Protein AF-A0A0P1BQD7-F1 (afdb_monomer_lite)

Structure (mmCIF, N/CA/C/O backbone):
data_AF-A0A0P1BQD7-F1
#
_entry.id   AF-A0A0P1BQD7-F1
#
loop_
_atom_site.group_PDB
_atom_site.id
_atom_site.type_symbol
_atom_site.label_atom_id
_atom_site.label_alt_id
_atom_site.label_comp_id
_atom_site.label_asym_id
_atom_site.label_entity_id
_atom_site.label_seq_id
_atom_site.pdbx_PDB_ins_code
_atom_site.Cartn_x
_atom_site.Cartn_y
_atom_site.Cartn_z
_atom_site.occupancy
_atom_site.B_iso_or_equiv
_atom_site.auth_seq_id
_atom_site.auth_comp_id
_atom_site.auth_asym_id
_atom_site.auth_atom_id
_atom_site.pdbx_PDB_model_num
ATOM 1 N N . MET A 1 1 ? 9.859 32.471 -70.951 1.00 36.44 1 MET A N 1
ATOM 2 C CA . MET A 1 1 ? 10.116 31.053 -71.300 1.00 36.44 1 MET A CA 1
ATOM 3 C C . MET A 1 1 ? 10.488 30.350 -70.005 1.00 36.44 1 MET A C 1
ATOM 5 O O . MET A 1 1 ? 11.460 30.775 -69.412 1.00 36.44 1 MET A O 1
ATOM 9 N N . SER A 1 2 ? 9.808 29.357 -69.450 1.00 37.44 2 SER A N 1
ATOM 10 C CA . SER A 1 2 ? 8.583 28.622 -69.761 1.00 37.44 2 SER A CA 1
ATOM 11 C C . SER A 1 2 ? 8.193 27.914 -68.456 1.00 37.44 2 SER A C 1
ATOM 13 O O . SER A 1 2 ? 9.078 27.434 -67.751 1.00 37.44 2 SER A O 1
ATOM 15 N N . ASP A 1 3 ? 6.894 27.828 -68.181 1.00 36.00 3 ASP A N 1
ATOM 16 C CA . ASP A 1 3 ? 6.274 26.964 -67.173 1.00 36.00 3 ASP A CA 1
ATOM 17 C C . ASP A 1 3 ? 6.736 25.502 -67.240 1.00 36.00 3 ASP A C 1
ATOM 19 O O . ASP A 1 3 ? 7.005 24.982 -68.331 1.00 36.00 3 ASP A O 1
ATOM 23 N N . ARG A 1 4 ? 6.671 24.815 -66.087 1.00 41.56 4 ARG A N 1
ATOM 24 C CA . ARG A 1 4 ? 6.066 23.475 -65.978 1.00 41.56 4 ARG A CA 1
ATOM 25 C C . ARG A 1 4 ? 5.769 23.096 -64.518 1.00 41.56 4 ARG A C 1
ATOM 27 O O . ARG A 1 4 ? 6.672 23.024 -63.692 1.00 41.56 4 ARG A O 1
ATOM 34 N N . GLY A 1 5 ? 4.487 22.856 -64.240 1.00 31.48 5 GLY A N 1
ATOM 35 C CA . GLY A 1 5 ? 3.971 22.251 -63.010 1.00 31.48 5 GLY A CA 1
ATOM 36 C C . GLY A 1 5 ? 3.732 20.736 -63.123 1.00 31.48 5 GLY A C 1
ATOM 37 O O . GLY A 1 5 ? 4.290 20.087 -64.007 1.00 31.48 5 GLY A O 1
ATOM 38 N N . CYS A 1 6 ? 2.820 20.257 -62.260 1.00 30.91 6 CYS A N 1
ATOM 39 C CA . CYS A 1 6 ? 2.257 18.897 -62.096 1.00 30.91 6 CYS A CA 1
ATOM 40 C C . CYS A 1 6 ? 3.099 17.886 -61.288 1.00 30.91 6 CYS A C 1
ATOM 42 O O . CYS A 1 6 ? 4.295 17.772 -61.503 1.00 30.91 6 CYS A O 1
ATOM 44 N N . THR A 1 7 ? 2.568 17.053 -60.380 1.00 35.97 7 THR A N 1
ATOM 45 C CA . THR A 1 7 ? 1.227 16.864 -59.770 1.00 35.97 7 THR A CA 1
ATOM 46 C C . THR A 1 7 ? 1.375 15.823 -58.649 1.00 35.97 7 THR A C 1
ATOM 48 O O . THR A 1 7 ? 2.150 14.878 -58.789 1.00 35.97 7 THR A O 1
ATOM 51 N N . SER A 1 8 ? 0.601 15.953 -57.570 1.00 35.16 8 SER A N 1
ATOM 52 C CA . SER A 1 8 ? 0.415 14.921 -56.541 1.00 35.16 8 SER A CA 1
ATOM 53 C C . SER A 1 8 ? -0.369 13.721 -57.090 1.00 35.16 8 SER A C 1
ATOM 55 O O . SER A 1 8 ? -1.426 13.908 -57.689 1.00 35.16 8 SER A O 1
ATOM 57 N N . HIS A 1 9 ? 0.101 12.497 -56.833 1.00 35.66 9 HIS A N 1
ATOM 58 C CA . HIS A 1 9 ? -0.674 11.274 -57.053 1.00 35.66 9 HIS A CA 1
ATOM 59 C C . HIS A 1 9 ? -1.222 10.740 -55.726 1.00 35.66 9 HIS A C 1
ATOM 61 O O . HIS A 1 9 ? -0.482 10.344 -54.829 1.00 35.66 9 HIS A O 1
ATOM 67 N N . MET A 1 10 ? -2.549 10.764 -55.641 1.00 32.50 10 MET A N 1
ATOM 68 C CA . MET A 1 10 ? -3.394 10.152 -54.624 1.00 32.50 10 MET A CA 1
ATOM 69 C C . MET A 1 10 ? -3.657 8.700 -55.044 1.00 32.50 10 MET A C 1
ATOM 71 O O . MET A 1 10 ? -4.213 8.471 -56.118 1.00 32.50 10 MET A O 1
ATOM 75 N N . THR A 1 11 ? -3.250 7.720 -54.235 1.00 36.09 11 THR A N 1
ATOM 76 C CA . THR A 1 11 ? -3.524 6.302 -54.515 1.00 36.09 11 THR A CA 1
ATOM 77 C C . THR A 1 11 ? -4.799 5.881 -53.789 1.00 36.09 11 THR A C 1
ATOM 79 O O . THR A 1 11 ? -4.858 5.874 -52.561 1.00 36.09 11 THR A O 1
ATOM 82 N N . LEU A 1 12 ? -5.832 5.580 -54.577 1.00 34.59 12 LEU A N 1
ATOM 83 C CA . LEU A 1 12 ? -7.162 5.149 -54.150 1.00 34.59 12 LEU A CA 1
ATOM 84 C C . LEU A 1 12 ? -7.181 3.660 -53.767 1.00 34.59 12 LEU A C 1
ATOM 86 O O . LEU A 1 12 ? -6.572 2.819 -54.426 1.00 34.59 12 LEU A O 1
ATOM 90 N N . ILE A 1 13 ? -7.927 3.363 -52.704 1.00 40.09 13 ILE A N 1
ATOM 91 C CA . ILE A 1 13 ? -8.272 2.030 -52.194 1.00 40.09 13 ILE A CA 1
ATOM 92 C C . ILE A 1 13 ? -9.228 1.334 -53.189 1.00 40.09 13 ILE A C 1
ATOM 94 O O . ILE A 1 13 ? -10.170 1.983 -53.651 1.00 40.09 13 ILE A O 1
ATOM 98 N N . PRO A 1 14 ? -9.050 0.039 -53.518 1.00 48.78 14 PRO A N 1
ATOM 99 C CA . PRO A 1 14 ? -9.988 -0.683 -54.377 1.00 48.78 14 PRO A CA 1
ATOM 100 C C . PRO A 1 14 ? -11.281 -1.084 -53.627 1.00 48.78 14 PRO A C 1
ATOM 102 O O . PRO A 1 14 ? -11.220 -1.421 -52.442 1.00 48.78 14 PRO A O 1
ATOM 105 N N . PRO A 1 15 ? -12.453 -1.082 -54.295 1.00 50.09 15 PRO A N 1
ATOM 106 C CA . PRO A 1 15 ? -13.729 -1.466 -53.691 1.00 50.09 15 PRO A CA 1
ATOM 107 C C . PRO A 1 15 ? -13.925 -2.997 -53.641 1.00 50.09 15 PRO A C 1
ATOM 109 O O . PRO A 1 15 ? -13.305 -3.726 -54.419 1.00 50.09 15 PRO A O 1
ATOM 112 N N . PRO A 1 16 ? -14.808 -3.504 -52.757 1.00 46.78 16 PRO A N 1
ATOM 113 C CA . PRO A 1 16 ? -15.118 -4.928 -52.660 1.00 46.78 16 PRO A CA 1
ATOM 114 C C . PRO A 1 16 ? -16.064 -5.384 -53.788 1.00 46.78 16 PRO A C 1
ATOM 116 O O . PRO A 1 16 ? -16.880 -4.589 -54.263 1.00 46.78 16 PRO A O 1
ATOM 119 N N . PRO A 1 17 ? -16.022 -6.664 -54.201 1.00 47.25 17 PRO A N 1
ATOM 120 C CA . PRO A 1 17 ? -16.970 -7.194 -55.170 1.00 47.25 17 PRO A CA 1
ATOM 121 C C . PRO A 1 17 ? -18.333 -7.480 -54.522 1.00 47.25 17 PRO A C 1
ATOM 123 O O . PRO A 1 17 ? -18.427 -8.143 -53.489 1.00 47.25 17 PRO A O 1
ATOM 126 N N . SER A 1 18 ? -19.399 -7.022 -55.177 1.00 33.44 18 SER A N 1
ATOM 127 C CA . SER A 1 18 ? -20.780 -7.432 -54.942 1.00 33.44 18 SER A CA 1
ATOM 128 C C . SER A 1 18 ? -21.224 -8.411 -56.033 1.00 33.44 18 SER A C 1
ATOM 130 O O . SER A 1 18 ? -21.093 -8.139 -57.223 1.00 33.44 18 SER A O 1
ATOM 132 N N . SER A 1 19 ? -21.801 -9.547 -55.642 1.00 33.41 19 SER A N 1
ATOM 133 C CA . SER A 1 19 ? -22.869 -10.170 -56.425 1.00 33.41 19 SER A CA 1
ATOM 134 C C . SER A 1 19 ? -23.789 -10.985 -55.518 1.00 33.41 19 SER A C 1
ATOM 136 O O . SER A 1 19 ? -23.374 -11.707 -54.616 1.00 33.41 19 SER A O 1
ATOM 138 N N . SER A 1 20 ? -25.067 -10.737 -55.746 1.00 31.12 20 SER A N 1
ATOM 139 C CA . SER A 1 20 ? -26.267 -11.212 -55.080 1.00 31.12 20 SER A CA 1
ATOM 140 C C . SER A 1 20 ? -26.625 -12.653 -55.445 1.00 31.12 20 SER A C 1
ATOM 142 O O . SER A 1 20 ? -26.547 -13.014 -56.615 1.00 31.12 20 SER A O 1
ATOM 144 N N . SER A 1 21 ? -27.209 -13.410 -54.516 1.00 29.73 21 SER A N 1
ATOM 145 C CA . SER A 1 21 ? -28.578 -13.922 -54.707 1.00 29.73 21 SER A CA 1
ATOM 146 C C . SER A 1 21 ? -29.137 -14.607 -53.453 1.00 29.73 21 SER A C 1
ATOM 148 O O . SER A 1 21 ? -28.469 -15.349 -52.742 1.00 29.73 21 SER A O 1
ATOM 150 N N . SER A 1 22 ? -30.394 -14.253 -53.212 1.00 29.00 22 SER A N 1
ATOM 151 C CA . SER A 1 22 ? -31.424 -14.725 -52.293 1.00 29.00 22 SER A CA 1
ATOM 152 C C . SER A 1 22 ? -31.361 -16.176 -51.803 1.00 29.00 22 SER A C 1
ATOM 154 O O . SER A 1 22 ? -31.234 -17.098 -52.603 1.00 29.00 22 SER A O 1
ATOM 156 N N . SER A 1 23 ? -31.689 -16.386 -50.522 1.00 29.02 23 SER A N 1
ATOM 157 C CA . SER A 1 23 ? -32.952 -17.036 -50.108 1.00 29.02 23 SER A CA 1
ATOM 158 C C . SER A 1 23 ? -33.106 -17.029 -48.583 1.00 29.02 23 SER A C 1
ATOM 160 O O . SER A 1 23 ? -32.194 -17.385 -47.841 1.00 29.02 23 SER A O 1
ATOM 162 N N . SER A 1 24 ? -34.279 -16.599 -48.127 1.00 29.44 24 SER A N 1
ATOM 163 C CA . SER A 1 24 ? -34.690 -16.539 -46.726 1.00 29.44 24 SER A CA 1
ATOM 164 C C . SER A 1 24 ? -35.127 -17.906 -46.177 1.00 29.44 24 SER A C 1
ATOM 166 O O . SER A 1 24 ? -35.697 -18.717 -46.903 1.00 29.44 24 SER A O 1
ATOM 168 N N . THR A 1 25 ? -35.031 -18.039 -44.845 1.00 29.11 25 THR A N 1
ATOM 169 C CA . THR A 1 25 ? -35.833 -18.894 -43.930 1.00 29.11 25 THR A CA 1
ATOM 170 C C . THR A 1 25 ? -35.603 -20.417 -43.888 1.00 29.11 25 THR A C 1
ATOM 172 O O . THR A 1 25 ? -36.081 -21.137 -44.752 1.00 29.11 25 THR A O 1
ATOM 175 N N . CYS A 1 26 ? -35.015 -20.908 -42.780 1.00 26.30 26 CYS A N 1
ATOM 176 C CA . CYS A 1 26 ? -35.416 -22.125 -42.031 1.00 26.30 26 CYS A CA 1
ATOM 177 C C . CYS A 1 26 ? -34.615 -22.182 -40.701 1.00 26.30 26 CYS A C 1
ATOM 179 O O . CYS A 1 26 ? -33.392 -22.254 -40.725 1.00 26.30 26 CYS A O 1
ATOM 181 N N . LEU A 1 27 ? -35.199 -21.807 -39.556 1.00 26.47 27 LEU A N 1
ATOM 182 C CA . LEU A 1 27 ? -35.682 -22.712 -38.495 1.00 26.47 27 LEU A CA 1
ATOM 183 C C . LEU A 1 27 ? -34.664 -23.760 -37.982 1.00 26.47 27 LEU A C 1
ATOM 185 O O . LEU A 1 27 ? -34.381 -24.746 -38.644 1.00 26.47 27 LEU A O 1
ATOM 189 N N . LEU A 1 28 ? -34.290 -23.561 -36.711 1.00 27.59 28 LEU A N 1
ATOM 190 C CA . LEU A 1 28 ? -34.031 -24.554 -35.657 1.00 27.59 28 LEU A CA 1
ATOM 191 C C . LEU A 1 28 ? -32.801 -25.482 -35.709 1.00 27.59 28 LEU A C 1
ATOM 193 O O . LEU A 1 28 ? -32.512 -26.173 -36.673 1.00 27.59 28 LEU A O 1
ATOM 197 N N . ALA A 1 29 ? -32.224 -25.588 -34.507 1.00 30.52 29 ALA A N 1
ATOM 198 C CA . ALA A 1 29 ? -31.529 -26.740 -33.938 1.00 30.52 29 ALA A CA 1
ATOM 199 C C . ALA A 1 29 ? -30.163 -27.127 -34.530 1.00 30.52 29 ALA A C 1
ATOM 201 O O . ALA A 1 29 ? -30.060 -27.877 -35.491 1.00 30.52 29 ALA A O 1
ATOM 202 N N . ASN A 1 30 ? -29.099 -26.754 -33.812 1.00 31.19 30 ASN A N 1
ATOM 203 C CA . ASN A 1 30 ? -28.093 -27.743 -33.414 1.00 31.19 30 ASN A CA 1
ATOM 204 C C . ASN A 1 30 ? -27.258 -27.241 -32.227 1.00 31.19 30 ASN A C 1
ATOM 206 O O . ASN A 1 30 ? -26.148 -26.729 -32.363 1.00 31.19 30 ASN A O 1
ATOM 210 N N . LEU A 1 31 ? -27.821 -27.417 -31.029 1.00 37.19 31 LEU A N 1
ATOM 211 C CA . LEU A 1 31 ? -27.038 -27.647 -29.819 1.00 37.19 31 LEU A CA 1
ATOM 212 C C . LEU A 1 31 ? -26.390 -29.028 -29.971 1.00 37.19 31 LEU A C 1
ATOM 214 O O . LEU A 1 31 ? -27.036 -30.043 -29.740 1.00 37.19 31 LEU A O 1
ATOM 218 N N . SER A 1 32 ? -25.124 -29.065 -30.380 1.00 32.66 32 SER A N 1
ATOM 219 C CA . SER A 1 32 ? -24.305 -30.274 -30.302 1.00 32.66 32 SER A CA 1
ATOM 220 C C . SER A 1 32 ? -22.929 -29.905 -29.763 1.00 32.66 32 SER A C 1
ATOM 222 O O . SER A 1 32 ? -22.070 -29.380 -30.470 1.00 32.66 32 SER A O 1
ATOM 224 N N . THR A 1 33 ? -22.785 -30.150 -28.462 1.00 38.72 33 THR A N 1
ATOM 225 C CA . THR A 1 33 ? -21.560 -30.476 -27.720 1.00 38.72 33 THR A CA 1
ATOM 226 C C . THR A 1 33 ? -20.305 -30.652 -28.584 1.00 38.72 33 THR A C 1
ATOM 228 O O . THR A 1 33 ? -19.969 -31.749 -29.026 1.00 38.72 33 THR A O 1
ATOM 231 N N . ARG A 1 34 ? -19.541 -29.568 -28.770 1.00 34.38 34 ARG A N 1
ATOM 232 C CA . ARG A 1 34 ? -18.123 -29.678 -29.128 1.00 34.38 34 ARG A CA 1
ATOM 233 C C . ARG A 1 34 ? -17.324 -29.818 -27.843 1.00 34.38 34 ARG A C 1
ATOM 235 O O . ARG A 1 34 ? -17.127 -28.855 -27.109 1.00 34.38 34 ARG A O 1
ATOM 242 N N . HIS A 1 35 ? -16.893 -31.047 -27.587 1.00 37.94 35 HIS A N 1
ATOM 243 C CA . HIS A 1 35 ? -15.837 -31.369 -26.642 1.00 37.94 35 HIS A CA 1
ATOM 244 C C . HIS A 1 35 ? -14.661 -30.393 -26.808 1.00 37.94 35 HIS A C 1
ATOM 246 O O . HIS A 1 35 ? -14.052 -30.333 -27.878 1.00 37.94 35 HIS A O 1
ATOM 252 N N . LEU A 1 36 ? -14.323 -29.656 -25.744 1.00 34.72 36 LEU A N 1
ATOM 253 C CA . LEU A 1 36 ? -12.997 -29.063 -25.586 1.00 34.72 36 LEU A CA 1
ATOM 254 C C . LEU A 1 36 ? -11.985 -30.216 -25.521 1.00 34.72 36 LEU A C 1
ATOM 256 O O . LEU A 1 36 ? -11.721 -30.767 -24.455 1.00 34.72 36 LEU A O 1
ATOM 260 N N . GLN A 1 37 ? -11.422 -30.605 -26.662 1.00 33.22 37 GLN A N 1
ATOM 261 C CA . GLN A 1 37 ? -10.154 -31.318 -26.662 1.00 33.22 37 GLN A CA 1
ATOM 262 C C . GLN A 1 37 ? -9.040 -30.282 -26.518 1.00 33.22 37 GLN A C 1
ATOM 264 O O . GLN A 1 37 ? -8.653 -29.624 -27.483 1.00 33.22 37 GLN A O 1
ATOM 269 N N . PHE A 1 38 ? -8.532 -30.135 -25.293 1.00 32.03 38 PHE A N 1
ATOM 270 C CA . PHE A 1 38 ? -7.222 -29.544 -25.043 1.00 32.03 38 PHE A CA 1
ATOM 271 C C . PHE A 1 38 ? -6.171 -30.415 -25.738 1.00 32.03 38 PHE A C 1
ATOM 273 O O . PHE A 1 38 ? -5.773 -31.465 -25.237 1.00 32.03 38 PHE A O 1
ATOM 280 N N . ARG A 1 39 ? -5.752 -30.003 -26.934 1.00 29.73 39 ARG A N 1
ATOM 281 C CA . ARG A 1 39 ? -4.640 -30.623 -27.649 1.00 29.73 39 ARG A CA 1
ATOM 282 C C . ARG A 1 39 ? -3.357 -29.926 -27.202 1.00 29.73 39 ARG A C 1
ATOM 284 O O . ARG A 1 39 ? -3.068 -28.822 -27.652 1.00 29.73 39 ARG A O 1
ATOM 291 N N . PHE A 1 40 ? -2.610 -30.556 -26.299 1.00 35.47 40 PHE A N 1
ATOM 292 C CA . PHE A 1 40 ? -1.229 -30.169 -26.004 1.00 35.47 40 PHE A CA 1
ATOM 293 C C . PHE A 1 40 ? -0.369 -30.393 -27.262 1.00 35.47 40 PHE A C 1
ATOM 295 O O . PHE A 1 40 ? -0.394 -31.502 -27.806 1.00 35.47 40 PHE A O 1
ATOM 302 N N . PRO A 1 41 ? 0.393 -29.400 -27.754 1.00 39.53 41 PRO A N 1
ATOM 303 C CA . PRO A 1 41 ? 1.416 -29.656 -28.757 1.00 39.53 41 PRO A CA 1
ATOM 304 C C . PRO A 1 41 ? 2.561 -30.443 -28.114 1.00 39.53 41 PRO A C 1
ATOM 306 O O . PRO A 1 41 ? 3.130 -30.021 -27.109 1.00 39.53 41 PRO A O 1
ATOM 309 N N . ALA A 1 42 ? 2.890 -31.593 -28.698 1.00 37.75 42 ALA A N 1
ATOM 310 C CA . ALA A 1 42 ? 4.075 -32.360 -28.350 1.00 37.75 42 ALA A CA 1
ATOM 311 C C . ALA A 1 42 ? 5.342 -31.533 -28.632 1.00 37.75 42 ALA A C 1
ATOM 313 O O . ALA A 1 42 ? 5.497 -30.955 -29.709 1.00 37.75 42 ALA A O 1
ATOM 314 N N . HIS A 1 43 ? 6.238 -31.483 -27.647 1.00 46.03 43 HIS A N 1
ATOM 315 C CA . HIS A 1 43 ? 7.572 -30.903 -27.756 1.00 46.03 43 HIS A CA 1
ATOM 316 C C . HIS A 1 43 ? 8.365 -31.562 -28.885 1.00 46.03 43 HIS A C 1
ATOM 318 O O . HIS A 1 43 ? 8.504 -32.775 -28.864 1.00 46.03 43 HIS A O 1
ATOM 324 N N . HIS A 1 44 ? 8.943 -30.765 -29.788 1.00 45.53 44 HIS A N 1
ATOM 325 C CA . HIS A 1 44 ? 10.297 -30.957 -30.327 1.00 45.53 44 HIS A CA 1
ATOM 326 C C . HIS A 1 44 ? 10.726 -29.706 -31.110 1.00 45.53 44 HIS A C 1
ATOM 328 O O . HIS A 1 44 ? 10.641 -29.653 -32.329 1.00 45.53 44 HIS A O 1
ATOM 334 N N . HIS A 1 45 ? 11.241 -28.706 -30.394 1.00 40.25 45 HIS A N 1
ATOM 335 C CA . HIS A 1 45 ? 12.263 -27.808 -30.926 1.00 40.25 45 HIS A CA 1
ATOM 336 C C . HIS A 1 45 ? 13.274 -27.539 -29.814 1.00 40.25 45 HIS A C 1
ATOM 338 O O . HIS A 1 45 ? 12.959 -26.950 -28.783 1.00 40.25 45 HIS A O 1
ATOM 344 N N . CYS A 1 46 ? 14.485 -28.049 -30.019 1.00 40.00 46 CYS A N 1
ATOM 345 C CA . CYS A 1 46 ? 15.657 -27.727 -29.225 1.00 40.00 46 CYS A CA 1
ATOM 346 C C . CYS A 1 46 ? 16.023 -26.270 -29.547 1.00 40.00 46 CYS A C 1
ATOM 348 O O . CYS A 1 46 ? 16.669 -25.999 -30.558 1.00 40.00 46 CYS A O 1
ATOM 350 N N . CYS A 1 47 ? 15.521 -25.320 -28.758 1.00 39.84 47 CYS A N 1
ATOM 351 C CA . CYS A 1 47 ? 15.993 -23.942 -28.816 1.00 39.84 47 CYS A CA 1
ATOM 352 C C . CYS A 1 47 ? 17.378 -23.882 -28.159 1.00 39.84 47 CYS A C 1
ATOM 354 O O . CYS A 1 47 ? 17.567 -24.495 -27.105 1.00 39.84 47 CYS A O 1
ATOM 356 N N . PRO A 1 48 ? 18.348 -23.145 -28.724 1.00 43.38 48 PRO A N 1
ATOM 357 C CA . PRO A 1 48 ? 19.591 -22.899 -28.019 1.00 43.38 48 PRO A CA 1
ATOM 358 C C . PRO A 1 48 ? 19.240 -22.156 -26.730 1.00 43.38 48 PRO A C 1
ATOM 360 O O . PRO A 1 48 ? 18.642 -21.079 -26.773 1.00 43.38 48 PRO A O 1
ATOM 363 N N . HIS A 1 49 ? 19.586 -22.746 -25.586 1.00 44.62 49 HIS A N 1
ATOM 364 C CA . HIS A 1 49 ? 19.633 -22.031 -24.321 1.00 44.62 49 HIS A CA 1
ATOM 365 C C . HIS A 1 49 ? 20.549 -20.824 -24.523 1.00 44.62 49 HIS A C 1
ATOM 367 O O . HIS A 1 49 ? 21.775 -20.941 -24.528 1.00 44.62 49 HIS A O 1
ATOM 373 N N . HIS A 1 50 ? 19.951 -19.656 -24.745 1.00 50.69 50 HIS A N 1
ATOM 374 C CA . HIS A 1 50 ? 20.642 -18.390 -24.613 1.00 50.69 50 HIS A CA 1
ATOM 375 C C . HIS A 1 50 ? 20.887 -18.229 -23.114 1.00 50.69 50 HIS A C 1
ATOM 377 O O . HIS A 1 50 ? 20.082 -17.649 -22.390 1.00 50.69 50 HIS A O 1
ATOM 383 N N . ASN A 1 51 ? 21.959 -18.855 -22.626 1.00 56.88 51 ASN A N 1
ATOM 384 C CA . ASN A 1 51 ? 22.437 -18.651 -21.273 1.00 56.88 51 ASN A CA 1
ATOM 385 C C . ASN A 1 51 ? 22.745 -17.160 -21.168 1.00 56.88 51 ASN A C 1
ATOM 387 O O . ASN A 1 51 ? 23.715 -16.680 -21.760 1.00 56.88 51 ASN A O 1
ATOM 391 N N . ALA A 1 52 ? 21.897 -16.409 -20.463 1.00 58.91 52 ALA A N 1
ATOM 392 C CA . ALA A 1 52 ? 22.272 -15.076 -20.032 1.00 58.91 52 ALA A CA 1
ATOM 393 C C . ALA A 1 52 ? 23.645 -15.201 -19.346 1.00 58.91 52 ALA A C 1
ATOM 395 O O . ALA A 1 52 ? 23.845 -16.148 -18.576 1.00 58.91 52 ALA A O 1
ATOM 396 N N . PRO A 1 53 ? 24.617 -14.324 -19.651 1.00 64.69 53 PRO A N 1
ATOM 397 C CA . PRO A 1 53 ? 25.951 -14.447 -19.082 1.00 64.69 53 PRO A CA 1
ATOM 398 C C . PRO A 1 53 ? 25.822 -14.474 -17.559 1.00 64.69 53 PRO A C 1
ATOM 400 O O . PRO A 1 53 ? 25.104 -13.647 -16.997 1.00 64.69 53 PRO A O 1
ATOM 403 N N . ALA A 1 54 ? 26.473 -15.436 -16.898 1.00 69.69 54 ALA A N 1
ATOM 404 C CA . ALA A 1 54 ? 26.307 -15.702 -15.465 1.00 69.69 54 ALA A CA 1
ATOM 405 C C . ALA A 1 54 ? 26.451 -14.441 -14.586 1.00 69.69 54 ALA A C 1
ATOM 407 O O . ALA A 1 54 ? 25.784 -14.323 -13.562 1.00 69.69 54 ALA A O 1
ATOM 408 N N . SER A 1 55 ? 27.239 -13.457 -15.035 1.00 75.38 55 SER A N 1
ATOM 409 C CA . SER A 1 55 ? 27.381 -12.139 -14.404 1.00 75.38 55 SER A CA 1
ATOM 410 C C . SER A 1 55 ? 26.084 -11.320 -14.345 1.00 75.38 55 SER A C 1
ATOM 412 O O . SER A 1 55 ? 25.839 -10.629 -13.364 1.00 75.38 55 SER A O 1
ATOM 414 N N . LYS A 1 56 ? 25.229 -11.396 -15.371 1.00 76.75 56 LYS A N 1
ATOM 415 C CA . LYS A 1 56 ? 23.947 -10.676 -15.419 1.00 76.75 56 LYS A CA 1
ATOM 416 C C . LYS A 1 56 ? 22.916 -11.294 -14.474 1.00 76.75 56 LYS A C 1
ATOM 418 O O . LYS A 1 56 ? 22.138 -10.568 -13.865 1.00 76.75 56 LYS A O 1
ATOM 423 N N . MET A 1 57 ? 22.922 -12.621 -14.353 1.00 78.06 57 MET A N 1
ATOM 424 C CA . MET A 1 57 ? 22.044 -13.353 -13.436 1.00 78.06 57 MET A CA 1
ATOM 425 C C . MET A 1 57 ? 22.428 -13.104 -11.968 1.00 78.06 57 MET A C 1
ATOM 427 O O . MET A 1 57 ? 21.553 -12.906 -11.127 1.00 78.06 57 MET A O 1
ATOM 431 N N . ASP A 1 58 ? 23.730 -13.051 -11.674 1.00 87.38 58 ASP A N 1
ATOM 432 C CA . ASP A 1 58 ? 24.255 -12.702 -10.348 1.00 87.38 58 ASP A CA 1
ATOM 433 C C . ASP A 1 58 ? 23.838 -11.283 -9.921 1.00 87.38 58 ASP A C 1
ATOM 435 O O . ASP A 1 58 ? 23.326 -11.086 -8.820 1.00 87.38 58 ASP A O 1
ATOM 439 N N . GLU A 1 59 ? 23.949 -10.304 -10.822 1.00 89.88 59 GLU A N 1
ATOM 440 C CA . GLU A 1 59 ? 23.554 -8.922 -10.530 1.00 89.88 59 GLU A CA 1
ATOM 441 C C . GLU A 1 59 ? 22.044 -8.771 -10.288 1.00 89.88 59 GLU A C 1
ATOM 443 O O . GLU A 1 59 ? 21.631 -8.124 -9.329 1.00 89.88 59 GLU A O 1
ATOM 448 N N . GLN A 1 60 ? 21.206 -9.424 -11.099 1.00 91.31 60 GLN A N 1
ATOM 449 C CA . GLN A 1 60 ? 19.751 -9.421 -10.895 1.00 91.31 60 GLN A CA 1
ATOM 450 C C . GLN A 1 60 ? 19.355 -10.066 -9.565 1.00 91.31 60 GLN A C 1
ATOM 452 O O . GLN A 1 60 ? 18.459 -9.581 -8.882 1.00 91.31 60 GLN A O 1
ATOM 457 N N . THR A 1 61 ? 20.038 -11.141 -9.171 1.00 92.06 61 THR A N 1
ATOM 458 C CA . THR A 1 61 ? 19.782 -11.808 -7.888 1.00 92.06 61 THR A CA 1
ATOM 459 C C . THR A 1 61 ? 20.110 -10.880 -6.721 1.00 92.06 61 THR A C 1
ATOM 461 O O . THR A 1 61 ? 19.310 -10.739 -5.796 1.00 92.06 61 THR A O 1
ATOM 464 N N . LYS A 1 62 ? 21.258 -10.193 -6.775 1.00 93.69 62 LYS A N 1
ATOM 465 C CA . LYS A 1 62 ? 21.647 -9.187 -5.773 1.00 93.69 62 LYS A CA 1
ATOM 466 C C . LYS A 1 62 ? 20.636 -8.050 -5.695 1.00 93.69 62 LYS A C 1
ATOM 468 O O . LYS A 1 62 ? 20.231 -7.670 -4.597 1.00 93.69 62 LYS A O 1
ATOM 473 N N . GLN A 1 63 ? 20.201 -7.549 -6.846 1.00 95.19 63 GLN A N 1
ATOM 474 C CA . GLN A 1 63 ? 19.203 -6.494 -6.943 1.00 95.19 63 GLN A CA 1
ATOM 475 C C . GLN A 1 63 ? 17.892 -6.895 -6.257 1.00 95.19 63 GLN A C 1
ATOM 477 O O . GLN A 1 63 ? 17.396 -6.158 -5.402 1.00 95.19 63 GLN A O 1
ATOM 482 N N . SER A 1 64 ? 17.376 -8.088 -6.557 1.00 95.19 64 SER A N 1
ATOM 483 C CA . SER A 1 64 ? 16.146 -8.593 -5.947 1.00 95.19 64 SER A CA 1
ATOM 484 C C . SER A 1 64 ? 16.287 -8.861 -4.454 1.00 95.19 64 SER A C 1
ATOM 486 O O . SER A 1 64 ? 15.374 -8.549 -3.690 1.00 95.19 64 SER A O 1
ATOM 488 N N . LEU A 1 65 ? 17.431 -9.372 -3.993 1.00 95.56 65 LEU A N 1
ATOM 489 C CA . LEU A 1 65 ? 17.693 -9.535 -2.560 1.00 95.56 65 LEU A CA 1
ATOM 490 C C . LEU A 1 65 ? 17.667 -8.193 -1.821 1.00 95.56 65 LEU A C 1
ATOM 492 O O . LEU A 1 65 ? 17.067 -8.095 -0.752 1.00 95.56 65 LEU A O 1
ATOM 496 N N . LEU A 1 66 ? 18.271 -7.151 -2.398 1.00 96.56 66 LEU A N 1
ATOM 497 C CA . LEU A 1 66 ? 18.263 -5.810 -1.816 1.00 96.56 66 LEU A CA 1
ATOM 498 C C . LEU A 1 66 ? 16.861 -5.190 -1.818 1.00 96.56 66 LEU A C 1
ATOM 500 O O . LEU A 1 66 ? 16.455 -4.623 -0.805 1.00 96.56 66 LEU A O 1
ATOM 504 N N . ALA A 1 67 ? 16.105 -5.334 -2.910 1.00 96.12 67 ALA A N 1
ATOM 505 C CA . ALA A 1 67 ? 14.730 -4.842 -3.004 1.00 96.12 67 ALA A CA 1
ATOM 506 C C . ALA A 1 67 ? 13.811 -5.503 -1.969 1.00 96.12 67 ALA A C 1
ATOM 508 O O . ALA A 1 67 ? 13.184 -4.811 -1.165 1.00 96.12 67 ALA A O 1
ATOM 509 N N . ASN A 1 68 ? 13.791 -6.835 -1.912 1.00 95.94 68 ASN A N 1
ATOM 510 C CA . ASN A 1 68 ? 12.967 -7.564 -0.947 1.00 95.94 68 ASN A CA 1
ATOM 511 C C . ASN A 1 68 ? 13.442 -7.349 0.497 1.00 95.94 68 ASN A C 1
ATOM 513 O O . ASN A 1 68 ? 12.619 -7.213 1.402 1.00 95.94 68 ASN A O 1
ATOM 517 N N . GLY A 1 69 ? 14.756 -7.260 0.723 1.00 97.38 69 GLY A N 1
ATOM 518 C CA . GLY A 1 69 ? 15.324 -6.929 2.030 1.00 97.38 69 GLY A CA 1
ATOM 519 C C . GLY A 1 69 ? 14.900 -5.543 2.517 1.00 97.38 69 GLY A C 1
ATOM 520 O O . GLY A 1 69 ? 14.588 -5.370 3.695 1.00 97.38 69 GLY A O 1
ATOM 521 N N . PHE A 1 70 ? 14.813 -4.565 1.612 1.00 98.00 70 PHE A N 1
ATOM 522 C CA . PHE A 1 70 ? 14.325 -3.232 1.945 1.00 98.00 70 PHE A CA 1
ATOM 523 C C . PHE A 1 70 ? 12.830 -3.234 2.293 1.00 98.00 70 PHE A C 1
ATOM 525 O O . PHE A 1 70 ? 12.444 -2.643 3.297 1.00 98.00 70 PHE A O 1
ATOM 532 N N . VAL A 1 71 ? 11.993 -3.968 1.552 1.00 96.81 71 VAL A N 1
ATOM 533 C CA . VAL A 1 71 ? 10.571 -4.141 1.908 1.00 96.81 71 VAL A CA 1
ATOM 534 C C . VAL A 1 71 ? 10.423 -4.816 3.278 1.00 96.81 71 VAL A C 1
ATOM 536 O O . VAL A 1 71 ? 9.663 -4.342 4.121 1.00 96.81 71 VAL A O 1
ATOM 539 N N . ALA A 1 72 ? 11.197 -5.870 3.555 1.00 97.56 72 ALA A N 1
ATOM 540 C CA . ALA A 1 72 ? 11.192 -6.544 4.855 1.00 97.56 72 ALA A CA 1
ATOM 541 C C . ALA A 1 72 ? 11.610 -5.610 6.007 1.00 97.56 72 ALA A C 1
ATOM 543 O O . ALA A 1 72 ? 11.061 -5.698 7.111 1.00 97.56 72 ALA A O 1
ATOM 544 N N . LEU A 1 73 ? 12.540 -4.683 5.754 1.00 98.31 73 LEU A N 1
ATOM 545 C CA . LEU A 1 73 ? 12.912 -3.642 6.710 1.00 98.31 73 LEU A CA 1
ATOM 546 C C . LEU A 1 73 ? 11.733 -2.708 7.014 1.00 98.31 73 LEU A C 1
ATOM 548 O O . LEU A 1 73 ? 11.503 -2.400 8.182 1.00 98.31 73 LEU A O 1
ATOM 552 N N . LEU A 1 74 ? 10.956 -2.298 6.006 1.00 98.25 74 LEU A N 1
ATOM 553 C CA . LEU A 1 74 ? 9.768 -1.459 6.213 1.00 98.25 74 LEU A CA 1
ATOM 554 C C . LEU A 1 74 ? 8.680 -2.193 7.010 1.00 98.25 74 LEU A C 1
ATOM 556 O O . LEU A 1 74 ? 8.127 -1.621 7.951 1.00 98.25 74 LEU A O 1
ATOM 560 N N . VAL A 1 75 ? 8.425 -3.472 6.704 1.00 97.94 75 VAL A N 1
ATOM 561 C CA . VAL A 1 75 ? 7.496 -4.320 7.478 1.00 97.94 75 VAL A CA 1
ATOM 562 C C . VAL A 1 75 ? 7.950 -4.421 8.935 1.00 97.94 75 VAL A C 1
ATOM 564 O O . VAL A 1 75 ? 7.154 -4.249 9.860 1.00 97.94 75 VAL A O 1
ATOM 567 N N . THR A 1 76 ? 9.247 -4.648 9.152 1.00 98.31 76 THR A N 1
ATOM 568 C CA . THR A 1 76 ? 9.839 -4.694 10.496 1.00 98.31 76 THR A CA 1
ATOM 569 C C . THR A 1 76 ? 9.683 -3.353 11.208 1.00 98.31 76 THR A C 1
ATOM 571 O O . THR A 1 76 ? 9.333 -3.331 12.384 1.00 98.31 76 THR A O 1
ATOM 574 N N . GLY A 1 77 ? 9.870 -2.236 10.500 1.00 98.19 77 GLY A N 1
ATOM 575 C CA . GLY A 1 77 ? 9.611 -0.890 11.008 1.00 98.19 77 GLY A CA 1
ATOM 576 C C . GLY A 1 77 ? 8.176 -0.732 11.510 1.00 98.19 77 GLY A C 1
ATOM 577 O O . GLY A 1 77 ? 7.977 -0.399 12.675 1.00 98.19 77 GLY A O 1
ATOM 578 N N . GLY A 1 78 ? 7.179 -1.068 10.685 1.00 98.06 78 GLY A N 1
ATOM 579 C CA . GLY A 1 78 ? 5.766 -1.030 11.081 1.00 98.06 78 GLY A CA 1
ATOM 580 C C . GLY A 1 78 ? 5.444 -1.948 12.268 1.00 98.06 78 GLY A C 1
ATOM 581 O O . GLY A 1 78 ? 4.703 -1.573 13.186 1.00 98.06 78 GLY A O 1
ATOM 582 N N . PHE A 1 79 ? 6.047 -3.140 12.310 1.00 98.19 79 PHE A N 1
ATOM 583 C CA . PHE A 1 79 ? 5.902 -4.059 13.437 1.00 98.19 79 PHE A CA 1
ATOM 584 C C . PHE A 1 79 ? 6.481 -3.465 14.722 1.00 98.19 79 PHE A C 1
ATOM 586 O O . PHE A 1 79 ? 5.777 -3.402 15.732 1.00 98.19 79 PHE A O 1
ATOM 593 N N . LEU A 1 80 ? 7.721 -2.977 14.693 1.00 98.31 80 LEU A N 1
ATOM 594 C CA . LEU A 1 80 ? 8.372 -2.367 15.851 1.00 98.31 80 LEU A CA 1
ATOM 595 C C . LEU A 1 80 ? 7.616 -1.126 16.327 1.00 98.31 80 LEU A C 1
ATOM 597 O O . LEU A 1 80 ? 7.372 -0.998 17.526 1.00 98.31 80 LEU A O 1
ATOM 601 N N . SER A 1 81 ? 7.143 -0.270 15.418 1.00 97.81 81 SER A N 1
ATOM 602 C CA . SER A 1 81 ? 6.288 0.870 15.762 1.00 97.81 81 SER A CA 1
ATOM 603 C C . SER A 1 81 ? 5.033 0.434 16.520 1.00 97.81 81 SER A C 1
ATOM 605 O O . SER A 1 81 ? 4.680 1.061 17.517 1.00 97.81 81 SER A O 1
ATOM 607 N N . SER A 1 82 ? 4.399 -0.683 16.139 1.00 97.88 82 SER A N 1
ATOM 608 C CA . SER A 1 82 ? 3.255 -1.228 16.888 1.00 97.88 82 SER A CA 1
ATOM 609 C C . SER A 1 82 ? 3.629 -1.679 18.305 1.00 97.88 82 SER A C 1
ATOM 611 O O . SER A 1 82 ? 2.838 -1.522 19.234 1.00 97.88 82 SER A O 1
ATOM 613 N N . GLN A 1 83 ? 4.826 -2.239 18.499 1.00 96.94 83 GLN A N 1
ATOM 614 C CA . GLN A 1 83 ? 5.282 -2.710 19.810 1.00 96.94 83 GLN A CA 1
ATOM 615 C C . GLN A 1 83 ? 5.672 -1.548 20.726 1.00 96.94 83 GLN A C 1
ATOM 617 O O . GLN A 1 83 ? 5.446 -1.623 21.933 1.00 96.94 83 GLN A O 1
ATOM 622 N N . LEU A 1 84 ? 6.228 -0.483 20.147 1.00 97.31 84 LEU A N 1
ATOM 623 C CA . LEU A 1 84 ? 6.746 0.673 20.872 1.00 97.31 84 LEU A CA 1
ATOM 624 C C . LEU A 1 84 ? 5.670 1.719 21.187 1.00 97.31 84 LEU A C 1
ATOM 626 O O . LEU A 1 84 ? 5.693 2.291 22.273 1.00 97.31 84 LEU A O 1
ATOM 630 N N . LEU A 1 85 ? 4.747 1.980 20.255 1.00 97.50 85 LEU A N 1
ATOM 631 C CA . LEU A 1 85 ? 3.803 3.098 20.361 1.00 97.50 85 LEU A CA 1
ATOM 632 C C . LEU A 1 85 ? 2.446 2.697 20.953 1.00 97.50 85 LEU A C 1
ATOM 634 O O . LEU A 1 85 ? 1.839 3.491 21.670 1.00 97.50 85 LEU A O 1
ATOM 638 N N . LEU A 1 86 ? 1.953 1.481 20.685 1.00 97.25 86 LEU A N 1
ATOM 639 C CA . LEU A 1 86 ? 0.665 1.047 21.234 1.00 97.25 86 LEU A CA 1
ATOM 640 C C . LEU A 1 86 ? 0.779 0.660 22.719 1.00 97.25 86 LEU A C 1
ATOM 642 O O . LEU A 1 86 ? 1.760 0.025 23.122 1.00 97.25 86 LEU A O 1
ATOM 646 N N . PRO A 1 87 ? -0.267 0.912 23.534 1.00 94.81 87 PRO A N 1
ATOM 647 C CA . PRO A 1 87 ? -0.317 0.445 24.917 1.00 94.81 87 PRO A CA 1
ATOM 648 C C . PRO A 1 87 ? -0.065 -1.063 25.022 1.00 94.81 87 PRO A C 1
ATOM 650 O O . PRO A 1 87 ? -0.562 -1.835 24.204 1.00 94.81 87 PRO A O 1
ATOM 653 N N . LYS A 1 88 ? 0.628 -1.529 26.073 1.00 93.25 88 LYS A N 1
ATOM 654 C CA . LYS A 1 88 ? 0.916 -2.970 26.273 1.00 93.25 88 LYS A CA 1
ATOM 655 C C . LYS A 1 88 ? -0.341 -3.848 26.196 1.00 93.25 88 LYS A C 1
ATOM 657 O O . LYS A 1 88 ? -0.288 -4.928 25.619 1.00 93.25 88 LYS A O 1
ATOM 662 N N . ARG A 1 89 ? -1.472 -3.331 26.692 1.00 93.50 89 ARG A N 1
ATOM 663 C CA . ARG A 1 89 ? -2.799 -3.972 26.678 1.00 93.50 89 ARG A CA 1
ATOM 664 C C . ARG A 1 89 ? -3.496 -4.019 25.310 1.00 93.50 89 ARG A C 1
ATOM 666 O O . ARG A 1 89 ? -4.592 -4.562 25.227 1.00 93.50 89 ARG A O 1
ATOM 673 N N . ALA A 1 90 ? -2.932 -3.402 24.270 1.00 95.44 90 ALA A N 1
ATOM 674 C CA . ALA A 1 90 ? -3.539 -3.381 22.945 1.00 95.44 90 ALA A CA 1
ATOM 675 C C . ALA A 1 90 ? -3.729 -4.807 22.417 1.00 95.44 90 ALA A C 1
ATOM 677 O O . ALA A 1 90 ? -2.826 -5.645 22.513 1.00 95.44 90 ALA A O 1
ATOM 678 N N . SER A 1 91 ? -4.911 -5.062 21.854 1.00 96.69 91 SER A N 1
ATOM 679 C CA . SER A 1 91 ? -5.267 -6.376 21.324 1.00 96.69 91 SER A CA 1
ATOM 680 C C . SER A 1 91 ? -4.347 -6.785 20.169 1.00 96.69 91 SER A C 1
ATOM 682 O O . SER A 1 91 ? -3.816 -5.932 19.452 1.00 96.69 91 SER A O 1
ATOM 684 N N . ALA A 1 92 ? -4.203 -8.092 19.936 1.00 97.12 92 ALA A N 1
ATOM 685 C CA . ALA A 1 92 ? -3.458 -8.605 18.784 1.00 97.12 92 ALA A CA 1
ATOM 686 C C . ALA A 1 92 ? -4.012 -8.060 17.454 1.00 97.12 92 ALA A C 1
ATOM 688 O O . ALA A 1 92 ? -3.238 -7.694 16.574 1.00 97.12 92 ALA A O 1
ATOM 689 N N . LYS A 1 93 ? -5.342 -7.913 17.353 1.00 97.19 93 LYS A N 1
ATOM 690 C CA . LYS A 1 93 ? -6.013 -7.296 16.201 1.00 97.19 93 LYS A CA 1
ATOM 691 C C . LYS A 1 93 ? -5.548 -5.856 15.982 1.00 97.19 93 LYS A C 1
ATOM 693 O O . LYS A 1 93 ? -5.142 -5.508 14.881 1.00 97.19 93 LYS A O 1
ATOM 698 N N . THR A 1 94 ? -5.571 -5.032 17.031 1.00 97.44 94 THR A N 1
ATOM 699 C CA . THR A 1 94 ? -5.125 -3.631 16.965 1.00 97.44 94 THR A CA 1
ATOM 700 C C . THR A 1 94 ? -3.661 -3.538 16.550 1.00 97.44 94 THR A C 1
ATOM 702 O O . THR A 1 94 ? -3.320 -2.707 15.718 1.00 97.44 94 THR A O 1
ATOM 705 N N . ARG A 1 95 ? -2.800 -4.410 17.089 1.00 97.88 95 ARG A N 1
ATOM 706 C CA . ARG A 1 95 ? -1.377 -4.451 16.725 1.00 97.88 95 ARG A CA 1
ATOM 707 C C . ARG A 1 95 ? -1.179 -4.808 15.259 1.00 97.88 95 ARG A C 1
ATOM 709 O O . ARG A 1 95 ? -0.445 -4.108 14.580 1.00 97.88 95 ARG A O 1
ATOM 716 N N . PHE A 1 96 ? -1.869 -5.838 14.774 1.00 98.38 96 PHE A N 1
ATOM 717 C CA . PHE A 1 96 ? -1.824 -6.247 13.372 1.00 98.38 96 PHE A CA 1
ATOM 718 C C . PHE A 1 96 ? -2.258 -5.119 12.428 1.00 98.38 96 PHE A C 1
ATOM 720 O O . PHE A 1 96 ? -1.521 -4.767 11.511 1.00 98.38 96 PHE A O 1
ATOM 727 N N . ILE A 1 97 ? -3.416 -4.511 12.699 1.00 98.50 97 ILE A N 1
ATOM 728 C CA . ILE A 1 97 ? -3.950 -3.393 11.913 1.00 98.50 97 ILE A CA 1
ATOM 729 C C . ILE A 1 97 ? -2.973 -2.213 11.920 1.00 98.50 97 ILE A C 1
ATOM 731 O O . ILE A 1 97 ? -2.669 -1.657 10.871 1.00 98.50 97 ILE A O 1
ATOM 735 N N . PHE A 1 98 ? -2.445 -1.849 13.090 1.00 98.62 98 PHE A N 1
ATOM 736 C CA . PHE A 1 98 ? -1.474 -0.765 13.201 1.00 98.62 98 PHE A CA 1
ATOM 737 C C . PHE A 1 98 ? -0.188 -1.072 12.429 1.00 98.62 98 PHE A C 1
ATOM 739 O O . PHE A 1 98 ? 0.332 -0.200 11.745 1.00 98.62 98 PHE A O 1
ATOM 746 N N . THR A 1 99 ? 0.331 -2.301 12.519 1.00 98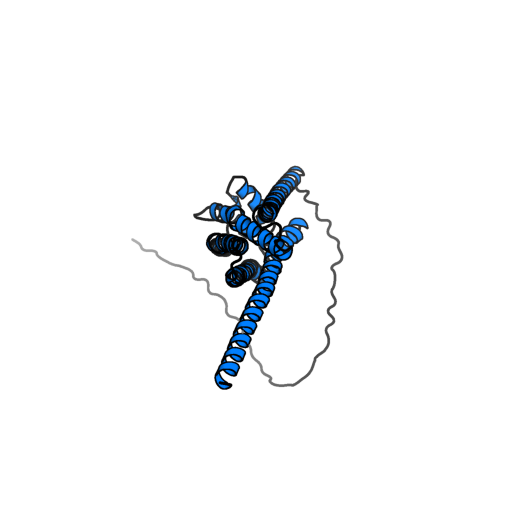.69 99 THR A N 1
ATOM 747 C CA . THR A 1 99 ? 1.512 -2.725 11.757 1.00 98.69 99 THR A CA 1
ATOM 748 C C . THR A 1 99 ? 1.288 -2.577 10.260 1.00 98.69 99 THR A C 1
ATOM 750 O O . THR A 1 99 ? 2.167 -2.039 9.594 1.00 98.69 99 THR A O 1
ATOM 753 N N . TRP A 1 100 ? 0.125 -3.000 9.752 1.00 98.62 100 TRP A N 1
ATOM 754 C CA . TRP A 1 100 ? -0.237 -2.802 8.350 1.00 98.62 100 TRP A CA 1
ATOM 755 C C . TRP A 1 100 ? -0.253 -1.320 7.982 1.00 98.62 100 TRP A C 1
ATOM 757 O O . TRP A 1 100 ? 0.491 -0.922 7.103 1.00 98.62 100 TRP A O 1
ATOM 767 N N . LEU A 1 101 ? -1.021 -0.494 8.695 1.00 98.69 101 LEU A N 1
ATOM 768 C CA . LEU A 1 101 ? -1.167 0.933 8.378 1.00 98.69 101 LEU A CA 1
ATOM 769 C C . LEU A 1 101 ? 0.156 1.704 8.483 1.00 98.69 101 LEU A C 1
ATOM 771 O O . LEU A 1 101 ? 0.402 2.636 7.723 1.00 98.69 101 LEU A O 1
ATOM 775 N N . ALA A 1 102 ? 1.023 1.327 9.423 1.00 98.69 102 ALA A N 1
ATOM 776 C CA . ALA A 1 102 ? 2.350 1.916 9.549 1.00 98.69 102 ALA A CA 1
ATOM 777 C C . ALA A 1 102 ? 3.263 1.495 8.390 1.00 98.69 102 ALA A C 1
ATOM 779 O O . ALA A 1 102 ? 3.983 2.330 7.850 1.00 98.69 102 ALA A O 1
ATOM 780 N N . PHE A 1 103 ? 3.235 0.218 8.002 1.00 98.56 103 PHE A N 1
ATOM 781 C CA . PHE A 1 103 ? 3.956 -0.277 6.830 1.00 98.56 103 PHE A CA 1
ATOM 782 C C . PHE A 1 103 ? 3.452 0.378 5.536 1.00 98.56 103 PHE A C 1
ATOM 784 O O . PHE A 1 103 ? 4.263 0.842 4.742 1.00 98.56 103 PHE A O 1
ATOM 791 N N . ASP A 1 104 ? 2.139 0.491 5.378 1.00 98.31 104 ASP A N 1
ATOM 792 C CA . ASP A 1 104 ? 1.467 1.124 4.247 1.00 98.31 104 ASP A CA 1
ATOM 793 C C . ASP A 1 104 ? 1.869 2.603 4.110 1.00 98.31 104 ASP A C 1
ATOM 795 O O . ASP A 1 104 ? 2.389 3.033 3.079 1.00 98.31 104 ASP A O 1
ATOM 799 N N . ALA A 1 105 ? 1.814 3.361 5.212 1.00 98.56 105 ALA A N 1
ATOM 800 C CA . ALA A 1 105 ? 2.305 4.738 5.252 1.00 98.56 105 ALA A CA 1
ATOM 801 C C . ALA A 1 105 ? 3.794 4.859 4.865 1.00 98.56 105 ALA A C 1
ATOM 803 O O . ALA A 1 105 ? 4.182 5.815 4.185 1.00 98.56 105 ALA A O 1
ATOM 804 N N . LEU A 1 106 ? 4.641 3.908 5.282 1.00 98.31 106 LEU A N 1
ATOM 805 C CA . LEU A 1 106 ? 6.062 3.874 4.919 1.00 98.31 106 LEU A CA 1
ATOM 806 C C . LEU A 1 106 ? 6.271 3.543 3.434 1.00 98.31 106 LEU A C 1
ATOM 808 O O . LEU A 1 106 ? 7.115 4.177 2.799 1.00 98.31 106 LEU A O 1
ATOM 812 N N . CYS A 1 107 ? 5.514 2.597 2.874 1.00 97.81 107 CYS A N 1
ATOM 813 C CA . CYS A 1 107 ? 5.543 2.270 1.448 1.00 97.81 107 CYS A CA 1
ATOM 814 C C . CYS A 1 107 ? 5.171 3.484 0.599 1.00 97.81 107 CYS A C 1
ATOM 816 O O . CYS A 1 107 ? 5.984 3.920 -0.219 1.00 97.81 107 CYS A O 1
ATOM 818 N N . HIS A 1 108 ? 4.020 4.096 0.871 1.00 98.12 108 HIS A N 1
ATOM 819 C CA . HIS A 1 108 ? 3.567 5.289 0.164 1.00 98.12 108 HIS A CA 1
ATOM 820 C C . HIS A 1 108 ? 4.588 6.435 0.271 1.00 98.12 108 HIS A C 1
ATOM 822 O O . HIS A 1 108 ? 4.938 7.078 -0.716 1.00 98.12 108 HIS A O 1
ATOM 828 N N . SER A 1 109 ? 5.155 6.668 1.457 1.00 97.31 109 SER A N 1
ATOM 829 C CA . SER A 1 109 ? 6.079 7.794 1.657 1.00 97.31 109 SER A CA 1
ATOM 830 C C . SER A 1 109 ? 7.465 7.573 1.037 1.00 97.31 109 SER A C 1
ATOM 832 O O . SER A 1 109 ? 8.059 8.510 0.504 1.00 97.31 109 SER A O 1
ATOM 834 N N . ILE A 1 110 ? 8.015 6.357 1.132 1.00 97.94 110 ILE A N 1
ATOM 835 C CA . ILE A 1 110 ? 9.415 6.072 0.776 1.00 97.94 110 ILE A CA 1
ATOM 836 C C . ILE A 1 110 ? 9.509 5.395 -0.591 1.00 97.94 110 ILE A C 1
ATOM 838 O O . ILE A 1 110 ? 10.237 5.866 -1.466 1.00 97.94 110 ILE A O 1
ATOM 842 N N . ILE A 1 111 ? 8.796 4.283 -0.777 1.00 96.69 111 ILE A N 1
ATOM 843 C CA . ILE A 1 111 ? 8.859 3.473 -1.997 1.00 96.69 111 ILE A CA 1
ATOM 844 C C . ILE A 1 111 ? 8.173 4.235 -3.126 1.00 96.69 111 ILE A C 1
ATOM 846 O O . ILE A 1 111 ? 8.839 4.668 -4.067 1.00 96.69 111 ILE A O 1
ATOM 850 N N . GLU A 1 112 ? 6.880 4.499 -2.997 1.00 97.56 112 GLU A N 1
ATOM 851 C CA . GLU A 1 112 ? 6.090 5.172 -4.032 1.00 97.56 112 GLU A CA 1
ATOM 852 C C . GLU A 1 112 ? 6.452 6.655 -4.156 1.00 97.56 112 GLU A C 1
ATOM 854 O O . GLU A 1 112 ? 6.590 7.177 -5.263 1.00 97.56 112 GLU A O 1
ATOM 859 N N . GLY A 1 113 ? 6.755 7.327 -3.040 1.00 97.75 113 GLY A N 1
ATOM 860 C CA . GLY A 1 113 ? 7.294 8.688 -3.064 1.00 97.75 113 GLY A CA 1
ATOM 861 C C . GLY A 1 113 ? 8.573 8.799 -3.904 1.00 97.75 113 GLY A C 1
ATOM 862 O O . GLY A 1 113 ? 8.730 9.735 -4.695 1.00 97.75 113 GLY A O 1
ATOM 863 N N . SER A 1 114 ? 9.470 7.810 -3.813 1.00 97.88 114 SER A N 1
ATOM 864 C CA . SER A 1 114 ? 10.653 7.764 -4.678 1.00 97.88 114 SER A CA 1
ATOM 865 C C . SER A 1 114 ? 10.317 7.430 -6.131 1.00 97.88 114 SER A C 1
ATOM 867 O O . SER A 1 114 ? 10.927 8.011 -7.030 1.00 97.88 114 SER A O 1
ATOM 869 N N . PHE A 1 115 ? 9.324 6.570 -6.383 1.00 98.12 115 PHE A N 1
ATOM 870 C CA . PHE A 1 115 ? 8.832 6.323 -7.738 1.00 98.12 115 PHE A CA 1
ATOM 871 C C . PHE A 1 115 ? 8.353 7.616 -8.386 1.00 98.12 115 PHE A C 1
ATOM 873 O O . PHE A 1 115 ? 8.813 7.941 -9.478 1.00 98.12 115 PHE A O 1
ATOM 880 N N . LEU A 1 116 ? 7.513 8.398 -7.701 1.00 97.81 116 LEU A N 1
ATOM 881 C CA . LEU A 1 116 ? 7.048 9.690 -8.200 1.00 97.81 116 LEU A CA 1
ATOM 882 C C . LEU A 1 116 ? 8.197 10.656 -8.452 1.00 97.81 116 LEU A C 1
ATOM 884 O O . LEU A 1 116 ? 8.226 11.321 -9.490 1.00 97.81 116 LEU A O 1
ATOM 888 N N . TYR A 1 117 ? 9.170 10.721 -7.542 1.00 97.44 117 TYR A N 1
ATOM 889 C CA . TYR A 1 117 ? 10.352 11.548 -7.753 1.00 97.44 117 TYR A CA 1
ATOM 890 C C . TYR A 1 117 ? 11.067 11.169 -9.057 1.00 97.44 117 TYR A C 1
ATOM 892 O O . TYR A 1 117 ? 11.371 12.045 -9.862 1.00 97.44 117 TYR A O 1
ATOM 900 N N . TYR A 1 118 ? 11.290 9.882 -9.318 1.00 97.94 118 TYR A N 1
ATOM 901 C CA . TYR A 1 118 ? 11.980 9.423 -10.525 1.00 97.94 118 TYR A CA 1
ATOM 902 C C . TYR A 1 118 ? 11.099 9.324 -11.779 1.00 97.94 118 TYR A C 1
ATOM 904 O O . TYR A 1 118 ? 11.637 9.098 -12.859 1.00 97.94 118 TYR A O 1
ATOM 912 N N . SER A 1 119 ? 9.785 9.514 -11.662 1.00 97.69 119 SER A N 1
ATOM 913 C CA . SER A 1 119 ? 8.807 9.303 -12.744 1.00 97.69 119 SER A CA 1
ATOM 914 C C . SER A 1 119 ? 8.078 10.568 -13.194 1.00 97.69 119 SER A C 1
ATOM 916 O O . SER A 1 119 ? 7.180 10.517 -14.030 1.00 97.69 119 SER A O 1
ATOM 918 N N . THR A 1 120 ? 8.442 11.720 -12.635 1.00 95.88 120 THR A N 1
ATOM 919 C CA . THR A 1 120 ? 7.821 13.016 -12.935 1.00 95.88 120 THR A CA 1
ATOM 920 C C . THR A 1 120 ? 8.792 13.962 -13.629 1.00 95.88 120 THR A C 1
ATOM 922 O O . THR A 1 120 ? 10.015 13.849 -13.495 1.00 95.88 120 THR A O 1
ATOM 925 N N . PHE A 1 121 ? 8.230 14.937 -14.350 1.00 94.19 121 PHE A N 1
ATOM 926 C CA . PHE A 1 121 ? 8.968 16.036 -14.986 1.00 94.19 121 PHE A CA 1
ATOM 927 C C . PHE A 1 121 ? 10.059 15.564 -15.967 1.00 94.19 121 PHE A C 1
ATOM 929 O O . PHE A 1 121 ? 11.164 16.098 -15.990 1.00 94.19 121 PHE A O 1
ATOM 936 N N . GLY A 1 122 ? 9.749 14.543 -16.773 1.00 91.62 122 GLY A N 1
ATOM 937 C CA . GLY A 1 122 ? 10.646 14.016 -17.810 1.00 91.62 122 GLY A CA 1
ATOM 938 C C . GLY A 1 122 ? 11.680 12.997 -17.320 1.00 91.62 122 GLY A C 1
ATOM 939 O O . GLY A 1 122 ? 12.539 12.582 -18.096 1.00 91.62 122 GLY A O 1
ATOM 940 N N . ARG A 1 123 ? 11.613 12.582 -16.050 1.00 95.56 123 ARG A N 1
ATOM 941 C CA . ARG A 1 123 ? 12.429 11.489 -15.505 1.00 95.56 123 ARG A CA 1
ATOM 942 C C . ARG A 1 123 ? 11.743 10.139 -15.720 1.00 95.56 123 ARG A C 1
ATOM 944 O O . ARG A 1 123 ? 10.526 10.076 -15.860 1.00 95.56 123 ARG A O 1
ATOM 951 N N . SER A 1 124 ? 12.546 9.075 -15.744 1.00 97.38 124 SER A N 1
ATOM 952 C CA . SER A 1 124 ? 12.060 7.694 -15.708 1.00 97.38 124 SER A CA 1
ATOM 953 C C . SER A 1 124 ? 12.929 6.846 -14.787 1.00 97.38 124 SER A C 1
ATOM 955 O O . SER A 1 124 ? 14.121 7.133 -14.615 1.00 97.38 124 SER A O 1
ATOM 957 N N . ILE A 1 125 ? 12.375 5.763 -14.245 1.00 98.12 125 ILE A N 1
ATOM 958 C CA . ILE A 1 125 ? 13.129 4.813 -13.417 1.00 98.12 125 ILE A CA 1
ATOM 959 C C . ILE A 1 125 ? 14.313 4.227 -14.188 1.00 98.12 125 ILE A C 1
ATOM 961 O O . ILE A 1 125 ? 15.431 4.203 -13.672 1.00 98.12 125 ILE A O 1
ATOM 965 N N . ASN A 1 126 ? 14.109 3.818 -15.442 1.00 97.06 126 ASN A N 1
ATOM 966 C CA . ASN A 1 126 ? 15.138 3.150 -16.241 1.00 97.06 126 ASN A CA 1
ATOM 967 C C . ASN A 1 126 ? 16.392 4.011 -16.458 1.00 97.06 126 ASN A C 1
ATOM 969 O O . ASN A 1 126 ? 17.511 3.490 -16.429 1.00 97.06 126 ASN A O 1
ATOM 973 N N . THR A 1 127 ? 16.222 5.324 -16.621 1.00 96.44 127 THR A N 1
ATOM 974 C CA . THR A 1 127 ? 17.331 6.268 -16.836 1.00 96.44 127 THR A CA 1
ATOM 975 C C . THR A 1 127 ? 17.899 6.853 -15.544 1.00 96.44 127 THR A C 1
ATOM 977 O O . THR A 1 127 ? 18.966 7.466 -15.564 1.00 96.44 127 THR A O 1
ATOM 980 N N . SER A 1 128 ? 17.226 6.642 -14.413 1.00 96.69 128 SER A N 1
ATOM 981 C CA . SER A 1 128 ? 17.625 7.194 -13.121 1.00 96.69 128 SER A CA 1
ATOM 982 C C . SER A 1 128 ? 18.704 6.364 -12.425 1.00 96.69 128 SER A C 1
ATOM 984 O O . SER A 1 128 ? 18.856 5.160 -12.646 1.00 96.69 128 SER A O 1
ATOM 986 N N . GLN A 1 129 ? 19.460 7.026 -11.552 1.00 95.69 129 GLN A N 1
ATOM 987 C CA . GLN A 1 129 ? 20.491 6.421 -10.711 1.00 95.69 129 GLN A CA 1
ATOM 988 C C . GLN A 1 129 ? 20.155 6.633 -9.232 1.00 95.69 129 GLN A C 1
ATOM 990 O O . GLN A 1 129 ? 19.412 7.549 -8.873 1.00 95.69 129 GLN A O 1
ATOM 995 N N . GLY A 1 130 ? 20.732 5.794 -8.374 1.00 95.31 130 GLY A N 1
ATOM 996 C CA . GLY A 1 130 ? 20.527 5.831 -6.928 1.00 95.31 130 GLY A CA 1
ATOM 997 C C . GLY A 1 130 ? 19.874 4.560 -6.399 1.00 95.31 130 GLY A C 1
ATOM 998 O O . GLY A 1 130 ? 19.347 3.750 -7.158 1.00 95.31 130 GLY A O 1
ATOM 999 N N . PHE A 1 131 ? 19.924 4.396 -5.078 1.00 96.69 131 PHE A N 1
ATOM 1000 C CA . PHE A 1 131 ? 19.480 3.174 -4.411 1.00 96.69 131 PHE A CA 1
ATOM 1001 C C . PHE A 1 131 ? 18.005 2.854 -4.691 1.00 96.69 131 PHE A C 1
ATOM 1003 O O . PHE A 1 131 ? 17.700 1.766 -5.161 1.00 96.69 131 PHE A O 1
ATOM 1010 N N . LEU A 1 132 ? 17.091 3.811 -4.498 1.00 97.31 132 LEU A N 1
ATOM 1011 C CA . LEU A 1 132 ? 15.658 3.562 -4.703 1.00 97.31 132 LEU A CA 1
ATOM 1012 C C . LEU A 1 132 ? 15.293 3.372 -6.184 1.00 97.31 132 LEU A C 1
ATOM 1014 O O . LEU A 1 132 ? 14.482 2.509 -6.501 1.00 97.31 132 LEU A O 1
ATOM 1018 N N . ALA A 1 133 ? 15.948 4.086 -7.108 1.00 97.12 133 ALA A N 1
ATOM 1019 C CA . ALA A 1 133 ? 15.803 3.815 -8.541 1.00 97.12 133 ALA A CA 1
ATOM 1020 C C . ALA A 1 133 ? 16.292 2.400 -8.901 1.00 97.12 133 ALA A C 1
ATOM 1022 O O . ALA A 1 133 ? 15.680 1.723 -9.724 1.00 97.12 133 ALA A O 1
ATOM 1023 N N . TYR A 1 134 ? 17.376 1.937 -8.271 1.00 96.88 134 TYR A N 1
ATOM 1024 C CA . TYR A 1 134 ? 17.879 0.575 -8.432 1.00 96.88 134 TYR A CA 1
ATOM 1025 C C . TYR A 1 134 ? 16.883 -0.467 -7.905 1.00 96.88 134 TYR A C 1
ATOM 1027 O O . TYR A 1 134 ? 16.672 -1.468 -8.580 1.00 96.88 134 TYR A O 1
ATOM 1035 N N . LEU A 1 135 ? 16.188 -0.223 -6.789 1.00 96.56 135 LEU A N 1
ATOM 1036 C CA . LEU A 1 135 ? 15.123 -1.126 -6.329 1.00 96.56 135 LEU A CA 1
ATOM 1037 C C . LEU A 1 135 ? 13.942 -1.170 -7.311 1.00 96.56 135 LEU A C 1
ATOM 1039 O O . LEU A 1 135 ? 13.482 -2.244 -7.687 1.00 96.56 135 LEU A O 1
ATOM 1043 N N . TRP A 1 136 ? 13.491 -0.012 -7.796 1.00 97.69 136 TRP A N 1
ATOM 1044 C CA . TRP A 1 136 ? 12.375 0.074 -8.744 1.00 97.69 136 TRP A CA 1
ATOM 1045 C C . TRP A 1 136 ? 12.660 -0.557 -10.102 1.00 97.69 136 TRP A C 1
ATOM 1047 O O . TRP A 1 136 ? 11.759 -1.128 -10.712 1.00 97.69 136 TRP A O 1
ATOM 1057 N N . LYS A 1 137 ? 13.913 -0.507 -10.569 1.00 97.44 137 LYS A N 1
ATOM 1058 C CA . LYS A 1 137 ? 14.344 -1.243 -11.766 1.00 97.44 137 LYS A CA 1
ATOM 1059 C C . LYS A 1 137 ? 14.118 -2.746 -11.630 1.00 97.44 137 LYS A C 1
ATOM 1061 O O . LYS A 1 137 ? 13.939 -3.410 -12.646 1.00 97.44 137 LYS A O 1
ATOM 1066 N N . ASP A 1 138 ? 14.117 -3.273 -10.408 1.00 96.31 138 ASP A N 1
ATOM 1067 C CA . ASP A 1 138 ? 13.833 -4.681 -10.174 1.00 96.31 138 ASP A CA 1
ATOM 1068 C C . ASP A 1 138 ? 12.348 -4.996 -10.331 1.00 96.31 138 ASP A C 1
ATOM 1070 O O . ASP A 1 138 ? 11.986 -5.911 -11.066 1.00 96.31 138 ASP A O 1
ATOM 1074 N N . TYR A 1 139 ? 11.482 -4.181 -9.724 1.00 96.50 139 TYR A N 1
ATOM 1075 C CA . TYR A 1 139 ? 10.034 -4.315 -9.887 1.00 96.50 139 TYR A CA 1
ATOM 1076 C C . TYR A 1 139 ? 9.599 -4.086 -11.344 1.00 96.50 139 TYR A C 1
ATOM 1078 O O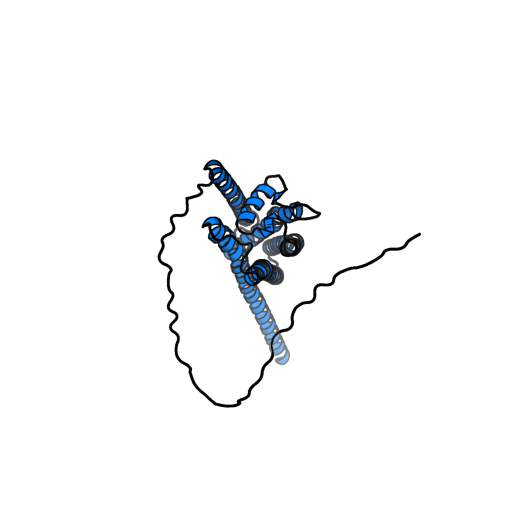 . TYR A 1 139 ? 8.748 -4.804 -11.868 1.00 96.50 139 TYR A O 1
ATOM 1086 N N . ALA A 1 140 ? 10.267 -3.170 -12.054 1.00 97.25 140 ALA A N 1
ATOM 1087 C CA . ALA A 1 140 ? 10.038 -2.909 -13.474 1.00 97.25 140 ALA A CA 1
ATOM 1088 C C . ALA A 1 140 ? 10.332 -4.113 -14.391 1.00 97.25 140 ALA A C 1
ATOM 1090 O O . ALA A 1 140 ? 9.950 -4.104 -15.562 1.00 97.25 140 ALA A O 1
ATOM 1091 N N . ARG A 1 141 ? 11.000 -5.162 -13.887 1.00 95.88 141 ARG A N 1
ATOM 1092 C CA . ARG A 1 141 ? 11.124 -6.440 -14.603 1.00 95.88 141 ARG A CA 1
ATOM 1093 C C . ARG A 1 141 ? 9.791 -7.182 -14.644 1.00 95.88 141 ARG A C 1
ATOM 1095 O O . ARG A 1 141 ? 9.484 -7.769 -15.672 1.00 95.88 141 ARG A O 1
ATOM 1102 N N . ALA A 1 142 ? 9.024 -7.144 -13.552 1.00 96.56 142 ALA A N 1
ATOM 1103 C CA . ALA A 1 142 ? 7.709 -7.773 -13.457 1.00 96.56 142 ALA A CA 1
ATOM 1104 C C . ALA A 1 142 ? 6.620 -6.940 -14.142 1.00 96.56 142 ALA A C 1
ATOM 1106 O O . ALA A 1 142 ? 5.745 -7.509 -14.785 1.00 96.56 142 ALA A O 1
ATOM 1107 N N . ASP A 1 143 ? 6.682 -5.610 -14.042 1.00 96.94 143 ASP A N 1
ATOM 1108 C CA . ASP A 1 143 ? 5.763 -4.701 -14.729 1.00 96.94 143 ASP A CA 1
ATOM 1109 C C . ASP A 1 143 ? 6.524 -3.527 -15.343 1.00 96.94 143 ASP A C 1
ATOM 1111 O O . ASP A 1 143 ? 6.925 -2.570 -14.673 1.00 96.94 143 ASP A O 1
ATOM 1115 N N . LYS A 1 144 ? 6.704 -3.582 -16.661 1.00 97.06 144 LYS A N 1
ATOM 1116 C CA . LYS A 1 144 ? 7.586 -2.650 -17.366 1.00 97.06 144 LYS A CA 1
ATOM 1117 C C . LYS A 1 144 ? 7.106 -1.194 -17.303 1.00 97.06 144 LYS A C 1
ATOM 1119 O O . LYS A 1 144 ? 7.934 -0.289 -17.433 1.00 97.06 144 LYS A O 1
ATOM 1124 N N . ARG A 1 145 ? 5.814 -0.954 -17.034 1.00 97.31 145 ARG A N 1
ATOM 1125 C CA . ARG A 1 145 ? 5.221 0.393 -16.903 1.00 97.31 145 ARG A CA 1
ATOM 1126 C C . ARG A 1 145 ? 5.882 1.236 -15.826 1.00 97.31 145 ARG A C 1
ATOM 1128 O O . ARG A 1 145 ? 6.000 2.449 -15.986 1.00 97.31 145 ARG A O 1
ATOM 1135 N N . TRP A 1 146 ? 6.373 0.592 -14.774 1.00 97.31 146 TRP A N 1
ATOM 1136 C CA . TRP A 1 146 ? 7.104 1.246 -13.694 1.00 97.31 146 TRP A CA 1
ATOM 1137 C C . TRP A 1 146 ? 8.496 1.707 -14.144 1.00 97.31 146 TRP A C 1
ATOM 1139 O O . TRP A 1 146 ? 9.040 2.662 -13.606 1.00 97.31 146 TRP A O 1
ATOM 1149 N N . GLY A 1 147 ? 9.071 1.082 -15.174 1.00 97.44 147 GLY A N 1
ATOM 1150 C CA . GLY A 1 147 ? 10.385 1.435 -15.711 1.00 97.44 147 GLY A CA 1
ATOM 1151 C C . GLY A 1 147 ? 10.387 2.721 -16.543 1.00 97.44 147 GLY A C 1
ATOM 1152 O O . GLY A 1 147 ? 11.282 3.555 -16.383 1.00 97.44 147 GLY A O 1
ATOM 1153 N N . TRP A 1 148 ? 9.408 2.884 -17.441 1.00 95.06 148 TRP A N 1
ATOM 1154 C CA . TRP A 1 148 ? 9.275 4.085 -18.287 1.00 95.06 148 TRP A CA 1
ATOM 1155 C C . TRP A 1 148 ? 8.296 5.124 -17.744 1.00 95.06 148 TRP A C 1
ATOM 1157 O O . TRP A 1 148 ? 8.095 6.141 -18.405 1.00 95.06 148 TRP A O 1
ATOM 1167 N N . SER A 1 149 ? 7.708 4.875 -16.571 1.00 94.94 149 SER A N 1
ATOM 1168 C CA . SER A 1 149 ? 6.813 5.815 -15.896 1.00 94.94 149 SER A CA 1
ATOM 1169 C C . SER A 1 149 ? 5.512 6.043 -16.673 1.00 94.94 149 SER A C 1
ATOM 1171 O O . SER A 1 149 ? 5.207 7.154 -17.103 1.00 94.94 149 SER A O 1
ATOM 1173 N N . ASP A 1 150 ? 4.745 4.968 -16.877 1.00 96.50 150 ASP A N 1
ATOM 1174 C CA . ASP A 1 150 ? 3.438 5.034 -17.539 1.00 96.50 150 ASP A CA 1
ATOM 1175 C C . ASP A 1 150 ? 2.519 6.087 -16.885 1.00 96.50 150 ASP A C 1
ATOM 1177 O O . ASP A 1 150 ? 2.336 6.045 -15.665 1.00 96.50 150 ASP A O 1
ATOM 1181 N N . PRO A 1 151 ? 1.898 7.003 -17.656 1.00 95.12 151 PRO A N 1
ATOM 1182 C CA . PRO A 1 151 ? 1.082 8.071 -17.086 1.00 95.12 151 PRO A CA 1
ATOM 1183 C C . PRO A 1 151 ? -0.083 7.586 -16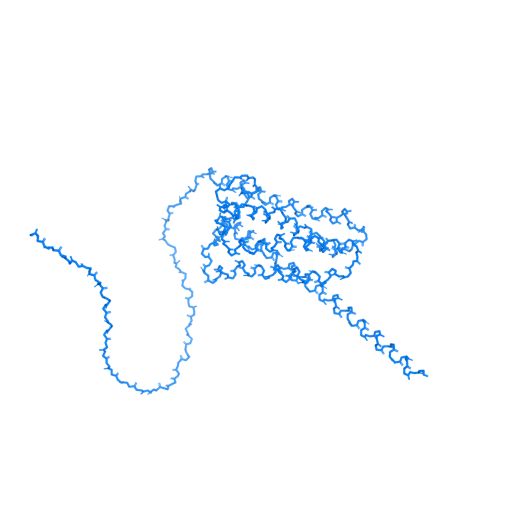.221 1.00 95.12 151 PRO A C 1
ATOM 1185 O O . PRO A 1 151 ? -0.430 8.265 -15.258 1.00 95.12 151 PRO A O 1
ATOM 1188 N N . THR A 1 152 ? -0.672 6.424 -16.525 1.00 93.75 152 THR A N 1
ATOM 1189 C CA . THR A 1 152 ? -1.764 5.856 -15.722 1.00 93.75 152 THR A CA 1
ATOM 1190 C C . THR A 1 152 ? -1.243 5.478 -14.344 1.00 93.75 152 THR A C 1
ATOM 1192 O O . THR A 1 152 ? -1.782 5.943 -13.344 1.00 93.75 152 THR A O 1
ATOM 1195 N N . VAL A 1 153 ? -0.150 4.712 -14.294 1.00 96.12 153 VAL A N 1
ATOM 1196 C CA . VAL A 1 153 ? 0.500 4.313 -13.037 1.00 96.12 153 VAL A CA 1
ATOM 1197 C C . VAL A 1 153 ? 0.950 5.553 -12.266 1.00 96.12 153 VAL A C 1
ATOM 1199 O O . VAL A 1 153 ? 0.535 5.744 -11.134 1.00 96.12 153 VAL A O 1
ATOM 1202 N N . VAL A 1 154 ? 1.686 6.473 -12.897 1.00 97.50 154 VAL A N 1
ATOM 1203 C CA . VAL A 1 154 ? 2.145 7.711 -12.238 1.00 97.50 154 VAL A CA 1
ATOM 1204 C C . VAL A 1 154 ? 0.977 8.531 -11.680 1.00 97.50 154 VAL A C 1
ATOM 1206 O O . VAL A 1 154 ? 1.082 9.063 -10.578 1.00 97.50 154 VAL A O 1
ATOM 1209 N N . SER A 1 155 ? -0.146 8.625 -12.398 1.00 96.06 155 SER A N 1
ATOM 1210 C CA . SER A 1 155 ? -1.322 9.364 -11.923 1.00 96.06 155 SER A CA 1
ATOM 1211 C C . SER A 1 155 ? -1.978 8.737 -10.690 1.00 96.06 155 SER A C 1
ATOM 1213 O O . SER A 1 155 ? -2.418 9.468 -9.803 1.00 96.06 155 SER A O 1
ATOM 1215 N N . LEU A 1 156 ? -2.010 7.403 -10.614 1.00 95.94 156 LEU A N 1
ATOM 1216 C CA . LEU A 1 156 ? -2.506 6.674 -9.447 1.00 95.94 156 LEU A CA 1
ATOM 1217 C C . LEU A 1 156 ? -1.577 6.901 -8.258 1.00 95.94 156 LEU A C 1
ATOM 1219 O O . LEU A 1 156 ? -2.040 7.264 -7.180 1.00 95.94 156 LEU A O 1
ATOM 1223 N N . GLU A 1 157 ? -0.270 6.800 -8.494 1.00 97.31 157 GLU A N 1
ATOM 1224 C CA . GLU A 1 157 ? 0.738 6.932 -7.447 1.00 97.31 157 GLU A CA 1
ATOM 1225 C C . GLU A 1 157 ? 0.779 8.351 -6.848 1.00 97.31 157 GLU A C 1
ATOM 1227 O O . GLU A 1 157 ? 1.066 8.538 -5.671 1.00 97.31 157 GLU A O 1
ATOM 1232 N N . ILE A 1 158 ? 0.407 9.393 -7.605 1.00 97.44 158 ILE A N 1
ATOM 1233 C CA . ILE A 1 158 ? 0.230 10.743 -7.036 1.00 97.44 158 ILE A CA 1
ATOM 1234 C C . ILE A 1 158 ? -0.828 10.731 -5.923 1.00 97.44 158 ILE A C 1
ATOM 1236 O O . ILE A 1 158 ? -0.637 11.371 -4.886 1.00 97.44 158 ILE A O 1
ATOM 1240 N N . LEU A 1 159 ? -1.934 10.007 -6.119 1.00 96.25 159 LEU A N 1
ATOM 1241 C CA . LEU A 1 159 ? -2.997 9.900 -5.120 1.00 96.25 159 LEU A CA 1
ATOM 1242 C C . LEU A 1 159 ? -2.613 8.983 -3.958 1.00 96.25 159 LEU A C 1
ATOM 1244 O O . LEU A 1 159 ? -2.996 9.274 -2.824 1.00 96.25 159 LEU A O 1
ATOM 1248 N N . THR A 1 160 ? -1.861 7.910 -4.195 1.00 96.12 160 THR A N 1
ATOM 1249 C CA . THR A 1 160 ? -1.409 7.032 -3.107 1.00 96.12 160 THR A CA 1
ATOM 1250 C C . THR A 1 160 ? -0.404 7.759 -2.212 1.00 96.12 160 THR A C 1
ATOM 1252 O O . THR A 1 160 ? -0.589 7.818 -0.999 1.00 96.12 160 THR A O 1
ATOM 1255 N N . VAL A 1 161 ? 0.577 8.456 -2.791 1.00 97.88 161 VAL A N 1
ATOM 1256 C CA . VAL A 1 161 ? 1.605 9.183 -2.030 1.00 97.88 161 VAL A CA 1
ATOM 1257 C C . VAL A 1 161 ? 1.036 10.395 -1.293 1.00 97.88 161 VAL A C 1
ATOM 1259 O O . VAL A 1 161 ? 1.368 10.613 -0.130 1.00 97.88 161 VAL A O 1
ATOM 1262 N N . LEU A 1 162 ? 0.200 11.214 -1.944 1.00 97.50 162 LEU A N 1
ATOM 1263 C CA . LEU A 1 162 ? -0.314 12.454 -1.340 1.00 97.50 162 LEU A CA 1
ATOM 1264 C C . LEU A 1 162 ? -1.632 12.267 -0.576 1.00 97.50 162 LEU A C 1
ATOM 1266 O O . LEU A 1 162 ? -2.006 13.136 0.210 1.00 97.50 162 LEU A O 1
ATOM 1270 N N . GLY A 1 163 ? -2.338 11.161 -0.810 1.00 97.31 163 GLY A N 1
ATOM 1271 C CA . GLY A 1 163 ? -3.621 10.839 -0.190 1.00 97.31 163 GLY A CA 1
ATOM 1272 C C . GLY A 1 163 ? -3.528 9.638 0.746 1.00 97.31 163 GLY A C 1
ATOM 1273 O O . GLY A 1 163 ? -3.661 9.805 1.959 1.00 97.31 163 GLY A O 1
ATOM 1274 N N . ALA A 1 164 ? -3.303 8.441 0.195 1.00 97.75 164 ALA A N 1
ATOM 1275 C CA . ALA A 1 164 ? -3.339 7.187 0.957 1.00 97.75 164 ALA A CA 1
ATOM 1276 C C . ALA A 1 164 ? -2.270 7.136 2.062 1.00 97.75 164 ALA A C 1
ATOM 1278 O O . ALA A 1 164 ? -2.616 6.906 3.216 1.00 97.75 164 ALA A O 1
ATOM 1279 N N . GLY A 1 165 ? -1.011 7.475 1.768 1.00 98.06 165 GLY A N 1
ATOM 1280 C CA . GLY A 1 165 ? 0.085 7.496 2.745 1.00 98.06 165 GLY A CA 1
ATOM 1281 C C . GLY A 1 165 ? -0.191 8.371 3.975 1.00 98.06 165 GLY A C 1
ATOM 1282 O O . GLY A 1 165 ? -0.166 7.868 5.104 1.00 98.06 165 GLY A O 1
ATOM 1283 N N . PRO A 1 166 ? -0.508 9.668 3.800 1.00 98.56 166 PRO A N 1
ATOM 1284 C CA . PRO A 1 166 ? -0.907 10.536 4.904 1.00 98.56 166 PRO A CA 1
ATOM 1285 C C . PRO A 1 166 ? -2.146 10.028 5.647 1.00 98.56 166 PRO A C 1
ATOM 1287 O O . PRO A 1 166 ? -2.205 10.123 6.874 1.00 98.56 166 PRO A O 1
ATOM 1290 N N . LEU A 1 167 ? -3.122 9.459 4.933 1.00 98.56 167 LEU A N 1
ATOM 1291 C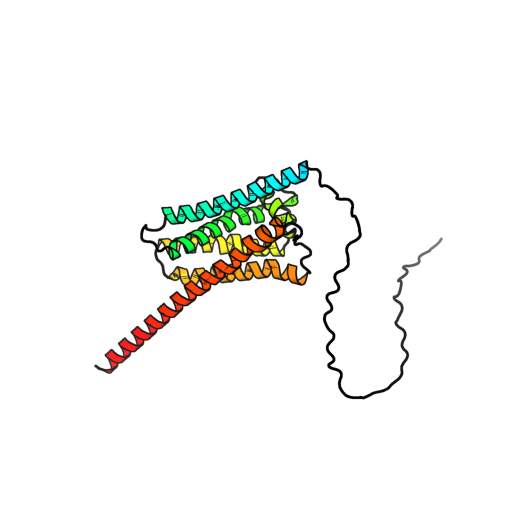 CA . LEU A 1 167 ? -4.333 8.916 5.540 1.00 98.56 167 LEU A CA 1
ATOM 1292 C C . LEU A 1 167 ? -4.059 7.648 6.366 1.00 98.56 167 LEU A C 1
ATOM 1294 O O . LEU A 1 167 ? -4.624 7.502 7.450 1.00 98.56 167 LEU A O 1
ATOM 1298 N N . ALA A 1 168 ? -3.160 6.771 5.922 1.00 98.62 168 ALA A N 1
ATOM 1299 C CA . ALA A 1 168 ? -2.702 5.598 6.662 1.00 98.62 168 ALA A CA 1
ATOM 1300 C C . ALA A 1 168 ? -1.967 6.008 7.947 1.00 98.62 168 ALA A C 1
ATOM 1302 O O . ALA A 1 168 ? -2.277 5.515 9.037 1.00 98.62 168 ALA A O 1
ATOM 1303 N N . ALA A 1 169 ? -1.077 7.004 7.862 1.00 98.62 169 ALA A N 1
ATOM 1304 C CA . ALA A 1 169 ? -0.424 7.591 9.032 1.00 98.62 169 ALA A CA 1
ATOM 1305 C C . ALA A 1 169 ? -1.436 8.236 9.998 1.00 98.62 169 ALA A C 1
ATOM 1307 O O . ALA A 1 169 ? -1.329 8.088 11.220 1.00 98.62 169 ALA A O 1
ATOM 1308 N N . TYR A 1 170 ? -2.458 8.911 9.469 1.00 98.75 170 TYR A N 1
ATOM 1309 C CA . TYR A 1 170 ? -3.536 9.471 10.278 1.00 98.75 170 TYR A CA 1
ATOM 1310 C C . TYR A 1 170 ? -4.379 8.380 10.955 1.00 98.75 170 TYR A C 1
ATOM 1312 O O . TYR A 1 170 ? -4.701 8.497 12.136 1.00 98.75 170 TYR A O 1
ATOM 1320 N N . CYS A 1 171 ? -4.664 7.270 10.272 1.00 98.69 171 CYS A N 1
ATOM 1321 C CA . CYS A 1 171 ? -5.328 6.116 10.877 1.00 98.69 171 CYS A CA 1
ATOM 1322 C C . CYS A 1 171 ? -4.500 5.518 12.027 1.00 98.69 171 CYS A C 1
ATOM 1324 O O . CYS A 1 171 ? -5.060 5.216 13.082 1.00 98.69 171 CYS A O 1
ATOM 1326 N N . CYS A 1 172 ? -3.172 5.429 11.882 1.00 98.56 172 CYS A N 1
ATOM 1327 C CA . CYS A 1 172 ? -2.274 5.071 12.986 1.00 98.56 172 CYS A CA 1
ATOM 1328 C C . CYS A 1 172 ? -2.428 6.024 14.180 1.00 98.56 172 CYS A C 1
ATOM 1330 O O . CYS A 1 172 ? -2.550 5.569 15.318 1.00 98.56 172 CYS A O 1
ATOM 1332 N N . TYR A 1 173 ? -2.471 7.337 13.941 1.00 98.50 173 TYR A N 1
ATOM 1333 C CA . 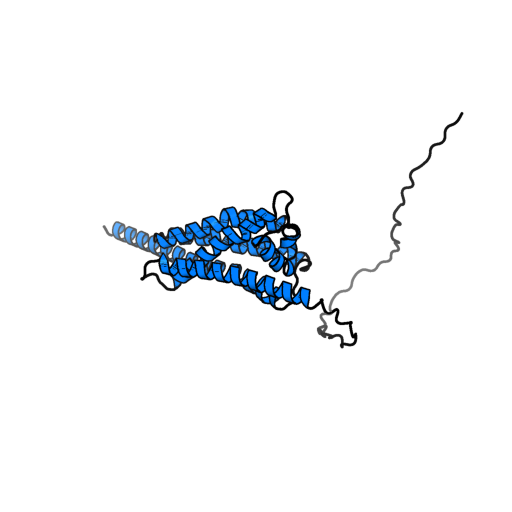TYR A 1 173 ? -2.702 8.328 14.997 1.00 98.50 173 TYR A CA 1
ATOM 1334 C C . TYR A 1 173 ? -4.054 8.132 15.707 1.00 98.50 173 TYR A C 1
ATOM 1336 O O . TYR A 1 173 ? -4.117 8.177 16.939 1.00 98.50 173 TYR A O 1
ATOM 1344 N N . LEU A 1 174 ? -5.127 7.854 14.963 1.00 98.31 174 LEU A N 1
ATOM 1345 C CA . LEU A 1 174 ? -6.452 7.596 15.537 1.00 98.31 174 LEU A CA 1
ATOM 1346 C C . LEU A 1 174 ? -6.480 6.319 16.390 1.00 98.31 174 LEU A C 1
ATOM 1348 O O . LEU A 1 174 ? -7.099 6.309 17.451 1.00 98.31 174 LEU A O 1
ATOM 1352 N N . LEU A 1 175 ? -5.763 5.269 15.979 1.00 97.56 175 LEU A N 1
ATOM 1353 C CA . LEU A 1 175 ? -5.607 4.049 16.780 1.00 97.56 175 LEU A CA 1
ATOM 1354 C C . LEU A 1 175 ? -4.812 4.293 18.069 1.00 97.56 175 LEU A C 1
ATOM 1356 O O . LEU A 1 175 ? -5.146 3.725 19.107 1.00 97.56 175 LEU A O 1
ATOM 1360 N N . LEU A 1 176 ? -3.780 5.141 18.030 1.00 97.31 176 LEU A N 1
ATOM 1361 C CA . LEU A 1 176 ? -2.996 5.501 19.222 1.00 97.31 176 LEU A CA 1
ATOM 1362 C C . LEU A 1 176 ? -3.804 6.317 20.229 1.00 97.31 176 LEU A C 1
ATOM 1364 O O . LEU A 1 176 ? -3.602 6.189 21.435 1.00 97.31 176 LEU A O 1
ATOM 1368 N N . THR A 1 177 ? -4.704 7.157 19.725 1.00 96.44 177 THR A N 1
ATOM 1369 C CA . THR A 1 177 ? -5.556 8.036 20.532 1.00 96.44 177 THR A CA 1
ATOM 1370 C C . THR A 1 177 ? -6.903 7.410 20.899 1.00 96.44 177 THR A C 1
ATOM 1372 O O . THR A 1 177 ? -7.701 8.058 21.569 1.00 96.44 177 THR A O 1
ATOM 1375 N N . ASP A 1 178 ? -7.131 6.148 20.515 1.00 94.62 178 ASP A N 1
ATOM 1376 C CA . ASP A 1 178 ? -8.357 5.382 20.781 1.00 94.62 178 ASP A CA 1
ATOM 1377 C C . ASP A 1 178 ? -9.632 6.092 20.277 1.00 94.62 178 ASP A C 1
ATOM 1379 O O . ASP A 1 178 ? -10.674 6.125 20.934 1.00 94.62 178 ASP A O 1
ATOM 1383 N N . VAL A 1 179 ? -9.546 6.707 19.091 1.00 96.56 179 VAL A N 1
ATOM 1384 C CA . VAL A 1 179 ? -10.641 7.483 18.493 1.00 96.56 179 VAL A CA 1
ATOM 1385 C C . VAL A 1 179 ? -11.395 6.646 17.460 1.00 96.56 179 VAL A C 1
ATOM 1387 O O . VAL A 1 179 ? -10.861 6.268 16.417 1.00 96.56 179 VAL A O 1
ATOM 1390 N N . ALA A 1 180 ? -12.696 6.442 17.694 1.00 95.44 180 ALA A N 1
ATOM 1391 C CA . ALA A 1 180 ? -13.569 5.624 16.841 1.00 95.44 180 ALA A CA 1
ATOM 1392 C C . ALA A 1 180 ? -13.701 6.125 15.386 1.00 95.44 180 ALA A C 1
ATOM 1394 O O . ALA A 1 180 ? -14.062 5.346 14.502 1.00 95.44 180 ALA A O 1
ATOM 1395 N N . ALA A 1 181 ? -13.369 7.396 15.118 1.00 97.38 181 ALA A N 1
ATOM 1396 C CA . ALA A 1 181 ? -13.302 7.953 13.763 1.00 97.38 181 ALA A CA 1
ATOM 1397 C C . ALA A 1 181 ? -12.336 7.181 12.847 1.00 97.38 181 ALA A C 1
ATOM 1399 O O . ALA A 1 181 ? -12.486 7.247 11.627 1.00 97.38 181 ALA A O 1
ATOM 1400 N N . TYR A 1 182 ? -11.402 6.409 13.421 1.00 98.12 182 TYR A N 1
ATOM 1401 C CA . TYR A 1 182 ? -10.567 5.449 12.702 1.00 98.12 182 TYR A CA 1
ATOM 1402 C C . TYR A 1 182 ? -11.379 4.613 11.705 1.00 98.12 182 TYR A C 1
ATOM 1404 O O . TYR A 1 182 ? -10.995 4.513 10.546 1.00 98.12 182 TYR A O 1
ATOM 1412 N N . HIS A 1 183 ? -12.530 4.072 12.116 1.00 98.38 183 HIS A N 1
ATOM 1413 C CA . HIS A 1 183 ? -13.308 3.171 11.265 1.00 98.38 183 HIS A CA 1
ATOM 1414 C C . HIS A 1 183 ? -13.846 3.847 10.002 1.00 98.38 183 HIS A C 1
ATOM 1416 O O . HIS A 1 183 ? -13.916 3.215 8.953 1.00 98.38 183 HIS A O 1
ATOM 1422 N N . TYR A 1 184 ? -14.202 5.131 10.071 1.00 98.38 184 TYR A N 1
ATOM 1423 C CA . TYR A 1 184 ? -14.601 5.878 8.879 1.00 98.38 184 TYR A CA 1
ATOM 1424 C C . TYR A 1 184 ? -13.418 6.049 7.920 1.00 98.38 184 TYR A C 1
ATOM 1426 O O . TYR A 1 184 ? -13.526 5.747 6.734 1.00 98.38 184 TYR A O 1
ATOM 1434 N N . TRP A 1 185 ? -12.271 6.485 8.439 1.00 98.62 185 TRP A N 1
ATOM 1435 C CA . TRP A 1 185 ? -11.091 6.745 7.617 1.00 98.62 185 TRP A CA 1
ATOM 1436 C C . TRP A 1 185 ? -10.452 5.475 7.056 1.00 98.62 185 TRP A C 1
ATOM 1438 O O . TRP A 1 185 ? -10.004 5.493 5.915 1.00 98.62 185 TRP A O 1
ATOM 1448 N N . ALA A 1 186 ? -10.505 4.362 7.788 1.00 98.56 186 ALA A N 1
ATOM 1449 C CA . ALA A 1 186 ? -10.109 3.050 7.290 1.00 98.56 186 ALA A CA 1
ATOM 1450 C C . ALA A 1 186 ? -10.970 2.620 6.092 1.00 98.56 186 ALA A C 1
ATOM 1452 O O . ALA A 1 186 ? -10.439 2.109 5.115 1.00 98.56 186 ALA A O 1
ATOM 1453 N N . VAL A 1 187 ? -12.284 2.886 6.110 1.00 98.69 187 VAL A N 1
ATOM 1454 C CA . VAL A 1 187 ? -13.159 2.606 4.957 1.00 98.69 187 VAL A CA 1
ATOM 1455 C C . VAL A 1 187 ? -12.770 3.447 3.741 1.00 98.69 187 VAL A C 1
ATOM 1457 O O . VAL A 1 187 ? -12.716 2.921 2.628 1.00 98.69 187 VAL A O 1
ATOM 1460 N N . VAL A 1 188 ? -12.484 4.737 3.942 1.00 98.56 188 VAL A N 1
ATOM 1461 C CA . VAL A 1 188 ? -12.045 5.642 2.866 1.00 98.56 188 VAL A CA 1
ATOM 1462 C C . VAL A 1 188 ? -10.715 5.173 2.272 1.00 98.56 188 VAL A C 1
ATOM 1464 O O . VAL A 1 188 ? -10.629 5.005 1.056 1.00 98.56 188 VAL A O 1
ATOM 1467 N N . LEU A 1 189 ? -9.717 4.915 3.122 1.00 98.62 189 LEU A N 1
ATOM 1468 C CA . LEU A 1 189 ? -8.395 4.430 2.723 1.00 98.62 189 LEU A CA 1
ATOM 1469 C C . LEU A 1 189 ? -8.505 3.117 1.946 1.00 98.62 189 LEU A C 1
ATOM 1471 O O . LEU A 1 189 ? -8.095 3.050 0.793 1.00 98.62 189 LEU A O 1
ATOM 1475 N N . SER A 1 190 ? -9.162 2.112 2.524 1.00 98.56 190 SER A N 1
ATOM 1476 C CA . SER A 1 190 ? -9.242 0.784 1.920 1.00 98.56 190 SER A CA 1
ATOM 1477 C C . SER A 1 190 ? -10.037 0.744 0.622 1.00 98.56 190 SER A C 1
ATOM 1479 O O . SER A 1 190 ? -9.723 -0.036 -0.273 1.00 98.56 190 SER A O 1
ATOM 1481 N N . THR A 1 191 ? -11.042 1.607 0.471 1.00 98.31 191 THR A N 1
ATOM 1482 C CA . THR A 1 191 ? -11.733 1.754 -0.817 1.00 98.31 191 THR A CA 1
ATOM 1483 C C . THR A 1 191 ? -10.796 2.334 -1.878 1.00 98.31 191 THR A C 1
ATOM 1485 O O . THR A 1 191 ? -10.799 1.861 -3.015 1.00 98.31 191 THR A O 1
ATOM 1488 N N . ALA A 1 192 ? -9.984 3.333 -1.515 1.00 97.00 192 ALA A N 1
ATOM 1489 C CA . ALA A 1 192 ? -9.013 3.935 -2.422 1.00 97.00 192 ALA A CA 1
ATOM 1490 C C . ALA A 1 192 ? -7.911 2.942 -2.825 1.00 97.00 192 ALA A C 1
ATOM 1492 O O . ALA A 1 192 ? -7.609 2.848 -4.011 1.00 97.00 192 ALA A O 1
ATOM 1493 N N . GLU A 1 193 ? -7.378 2.156 -1.884 1.00 96.94 193 GLU A N 1
ATOM 1494 C CA . GLU A 1 193 ? -6.377 1.111 -2.154 1.00 96.94 193 GLU A CA 1
ATOM 1495 C C . GLU A 1 193 ? -6.917 0.045 -3.122 1.00 96.94 193 GLU A C 1
ATOM 1497 O O . GLU A 1 193 ? -6.288 -0.255 -4.138 1.00 96.94 193 GLU A O 1
ATOM 1502 N N . LEU A 1 194 ? -8.125 -0.476 -2.869 1.00 97.75 194 LEU A N 1
ATOM 1503 C CA . LEU A 1 194 ? -8.760 -1.472 -3.741 1.00 97.75 194 LEU A CA 1
ATOM 1504 C C . LEU A 1 194 ? -9.031 -0.924 -5.143 1.00 97.75 194 LEU A C 1
ATOM 1506 O O . LEU A 1 194 ? -8.827 -1.621 -6.141 1.00 97.75 194 LEU A O 1
ATOM 1510 N N . TYR A 1 195 ? -9.490 0.325 -5.227 1.00 97.00 195 TYR A N 1
ATOM 1511 C CA . TYR A 1 195 ? -9.713 0.987 -6.505 1.00 97.00 195 TYR A CA 1
ATOM 1512 C C . TYR A 1 195 ? -8.394 1.227 -7.251 1.00 97.00 195 TYR A C 1
ATOM 1514 O O . TYR A 1 195 ? -8.315 0.954 -8.447 1.00 97.00 195 TYR A O 1
ATOM 1522 N N . GLY A 1 196 ? -7.345 1.669 -6.552 1.00 95.19 196 GLY A N 1
ATOM 1523 C CA . GLY A 1 196 ? -6.000 1.832 -7.101 1.00 95.19 196 GLY A CA 1
ATOM 1524 C C . GLY A 1 196 ? -5.457 0.523 -7.670 1.00 95.19 196 GLY A C 1
ATOM 1525 O O . GLY A 1 196 ? -5.089 0.473 -8.841 1.00 95.19 196 GLY A O 1
ATOM 1526 N N . GLY A 1 197 ? -5.525 -0.568 -6.899 1.00 93.88 197 GLY A N 1
ATOM 1527 C CA . GLY A 1 197 ? -5.126 -1.901 -7.357 1.00 93.88 197 GLY A CA 1
ATOM 1528 C C . GLY A 1 197 ? -5.904 -2.359 -8.595 1.00 93.88 197 GLY A C 1
ATOM 1529 O O . GLY A 1 197 ? -5.316 -2.857 -9.559 1.00 93.88 197 GLY A O 1
ATOM 1530 N N . PHE A 1 198 ? -7.218 -2.121 -8.629 1.00 95.19 198 PHE A N 1
ATOM 1531 C CA . PHE A 1 198 ? -8.023 -2.394 -9.818 1.00 95.19 198 PHE A CA 1
ATOM 1532 C C . PHE A 1 198 ? -7.549 -1.580 -11.030 1.00 95.19 198 PHE A C 1
ATOM 1534 O O . PHE A 1 198 ? -7.383 -2.139 -12.114 1.00 95.19 198 PHE A O 1
ATOM 1541 N N . MET A 1 199 ? -7.281 -0.284 -10.859 1.00 95.12 199 MET A N 1
ATOM 1542 C CA . MET A 1 199 ? -6.806 0.592 -11.934 1.00 95.12 199 MET A CA 1
ATOM 1543 C C . MET A 1 199 ? -5.374 0.282 -12.386 1.00 95.12 199 MET A C 1
ATOM 1545 O O . MET A 1 199 ? -5.034 0.564 -13.533 1.00 95.12 199 MET A O 1
ATOM 1549 N N . THR A 1 200 ? -4.556 -0.358 -11.552 1.00 93.62 200 THR A N 1
ATOM 1550 C CA . THR A 1 200 ? -3.226 -0.840 -11.944 1.00 93.62 200 THR A CA 1
ATOM 1551 C C . THR A 1 200 ? -3.313 -2.063 -12.859 1.00 93.62 200 THR A C 1
ATOM 1553 O O . THR A 1 200 ? -2.604 -2.116 -13.869 1.00 93.62 200 THR A O 1
ATOM 1556 N N . PHE A 1 201 ? -4.188 -3.030 -12.560 1.00 93.75 201 PHE A N 1
ATOM 1557 C CA . PHE A 1 201 ? -4.230 -4.317 -13.276 1.00 93.75 201 PHE A CA 1
ATOM 1558 C C . PHE A 1 201 ? -5.306 -4.430 -14.356 1.00 93.75 201 PHE A C 1
ATOM 1560 O O . PHE A 1 201 ? -5.096 -5.136 -15.341 1.00 93.75 201 PHE A O 1
ATOM 1567 N N . CYS A 1 202 ? -6.438 -3.738 -14.227 1.00 95.25 202 CYS A N 1
ATOM 1568 C CA . CYS A 1 202 ? -7.508 -3.791 -15.224 1.00 95.25 202 CYS A CA 1
ATOM 1569 C C . CYS A 1 202 ? -7.031 -3.330 -16.618 1.00 95.25 202 CYS A C 1
ATOM 1571 O O . CYS A 1 202 ? -7.281 -4.053 -17.585 1.00 95.25 202 CYS A O 1
ATOM 1573 N N . PRO A 1 203 ? -6.265 -2.226 -16.769 1.00 94.38 203 PRO A N 1
ATOM 1574 C CA . PRO A 1 203 ? -5.710 -1.848 -18.069 1.00 94.38 203 PRO A CA 1
ATOM 1575 C C . PRO A 1 203 ? -4.771 -2.903 -18.671 1.00 94.38 203 PRO A C 1
ATOM 1577 O O . PRO A 1 203 ? -4.793 -3.118 -19.884 1.00 94.38 203 PRO A O 1
ATOM 1580 N N . GLU A 1 204 ? -3.974 -3.597 -17.851 1.00 93.25 204 GLU A N 1
ATOM 1581 C CA . GLU A 1 204 ? -3.128 -4.695 -18.338 1.00 93.25 204 GLU A CA 1
ATOM 1582 C C . GLU A 1 204 ? -3.968 -5.872 -18.803 1.00 93.25 204 GLU A C 1
ATOM 1584 O O . GLU A 1 204 ? -3.769 -6.349 -19.917 1.00 93.25 204 GLU A O 1
ATOM 1589 N N . TRP A 1 205 ? -4.970 -6.278 -18.027 1.00 94.38 205 TRP A N 1
ATOM 1590 C CA . TRP A 1 205 ? -5.878 -7.348 -18.428 1.00 94.38 205 TRP A CA 1
ATOM 1591 C C . TRP A 1 205 ? -6.565 -7.044 -19.768 1.00 94.38 205 TRP A C 1
ATOM 1593 O O . TRP A 1 205 ? -6.573 -7.886 -20.670 1.00 94.38 205 TRP A O 1
ATOM 1603 N N . LEU A 1 206 ? -7.053 -5.813 -19.945 1.00 96.12 206 LEU A N 1
ATOM 1604 C CA . LEU A 1 206 ? -7.671 -5.350 -21.192 1.00 96.12 206 LEU A CA 1
ATOM 1605 C C . LEU A 1 206 ? -6.688 -5.293 -22.371 1.00 96.12 206 LEU A C 1
ATOM 1607 O O . LEU A 1 206 ? -7.099 -5.417 -23.523 1.00 96.12 206 LEU A O 1
ATOM 1611 N N . THR A 1 207 ? -5.393 -5.123 -22.099 1.00 95.06 207 THR A N 1
ATOM 1612 C CA . THR A 1 207 ? -4.324 -5.078 -23.110 1.00 95.06 207 THR A CA 1
ATOM 1613 C C . THR A 1 207 ? -3.493 -6.361 -23.160 1.00 95.06 207 THR A C 1
ATOM 1615 O O . THR A 1 207 ? -2.374 -6.359 -23.675 1.00 95.06 207 THR A O 1
ATOM 1618 N N . GLN A 1 208 ? -4.073 -7.470 -22.686 1.00 95.38 208 GLN A N 1
ATOM 1619 C CA . GLN A 1 208 ? -3.508 -8.820 -22.753 1.00 95.38 208 GLN A CA 1
ATOM 1620 C C . GLN A 1 208 ? -2.177 -8.980 -21.999 1.00 95.38 208 GLN A C 1
ATOM 1622 O O . GLN A 1 208 ? -1.311 -9.743 -22.419 1.00 95.38 208 GLN A O 1
ATOM 1627 N N . ASN A 1 209 ? -2.025 -8.279 -20.873 1.00 94.12 209 ASN A N 1
ATOM 1628 C CA . ASN A 1 209 ? -0.875 -8.338 -19.965 1.00 94.12 209 ASN A CA 1
ATOM 1629 C C . ASN A 1 209 ? 0.471 -8.062 -20.656 1.00 94.12 209 ASN A C 1
ATOM 1631 O O . ASN A 1 209 ? 1.502 -8.600 -20.257 1.00 94.12 209 ASN A O 1
ATOM 1635 N N . LYS A 1 210 ? 0.474 -7.246 -21.717 1.00 94.88 210 LYS A N 1
ATOM 1636 C CA . LYS A 1 210 ? 1.650 -7.005 -22.571 1.00 94.88 210 LYS A CA 1
ATOM 1637 C C . LYS A 1 210 ? 2.872 -6.471 -21.812 1.00 94.88 210 LYS A C 1
ATOM 1639 O O . LYS A 1 210 ? 4.005 -6.652 -22.271 1.00 94.88 210 LYS A O 1
ATOM 1644 N N . ASN A 1 211 ? 2.655 -5.784 -20.690 1.00 95.75 211 ASN A N 1
ATOM 1645 C CA . ASN A 1 211 ? 3.726 -5.181 -19.907 1.00 95.75 211 ASN A CA 1
ATOM 1646 C C . ASN A 1 211 ? 4.138 -6.035 -18.705 1.00 95.75 211 ASN A C 1
ATOM 1648 O O . ASN A 1 211 ? 5.181 -5.746 -18.117 1.00 95.75 211 ASN A O 1
ATOM 1652 N N . LEU A 1 212 ? 3.366 -7.075 -18.376 1.00 96.00 212 LEU A N 1
ATOM 1653 C CA . LEU A 1 212 ? 3.638 -7.970 -17.258 1.00 96.00 212 LEU A CA 1
ATOM 1654 C C . LEU A 1 212 ? 4.535 -9.134 -17.694 1.00 96.00 212 LEU A C 1
ATOM 1656 O O . LEU A 1 212 ? 4.310 -9.752 -18.735 1.00 96.00 212 LEU A O 1
ATOM 1660 N N . ASP A 1 213 ? 5.538 -9.453 -16.883 1.00 95.06 213 ASP A N 1
ATOM 1661 C CA . ASP A 1 213 ? 6.397 -10.620 -17.075 1.00 95.06 213 ASP A CA 1
ATOM 1662 C C . ASP A 1 213 ? 6.103 -11.683 -16.010 1.00 95.06 213 ASP A C 1
ATOM 1664 O O . ASP A 1 213 ? 6.369 -11.498 -14.823 1.00 95.06 213 ASP A O 1
ATOM 1668 N N . ALA A 1 214 ? 5.550 -12.809 -16.461 1.00 92.12 214 ALA A N 1
ATOM 1669 C CA . ALA A 1 214 ? 5.232 -13.970 -15.634 1.00 92.12 214 ALA A CA 1
ATOM 1670 C C . ALA A 1 214 ? 6.132 -15.185 -15.939 1.00 92.12 214 ALA A C 1
ATOM 1672 O O . ALA A 1 214 ? 5.794 -16.310 -15.576 1.00 92.12 214 ALA A O 1
ATOM 1673 N N . SER A 1 215 ? 7.244 -14.986 -16.655 1.00 91.06 215 SER A N 1
ATOM 1674 C CA . SER A 1 215 ? 8.138 -16.079 -17.066 1.00 91.06 215 SER A CA 1
ATOM 1675 C C . SER A 1 215 ? 9.022 -16.604 -15.933 1.00 91.06 215 SER A C 1
ATOM 1677 O O . SER A 1 215 ? 9.437 -17.763 -15.959 1.00 91.06 215 SER A O 1
ATOM 1679 N N . ASP A 1 216 ? 9.286 -15.766 -14.933 1.00 92.00 216 ASP A N 1
ATOM 1680 C CA . ASP A 1 216 ? 10.095 -16.083 -13.764 1.00 92.00 216 ASP A CA 1
ATOM 1681 C C . ASP A 1 216 ? 9.223 -16.234 -12.510 1.00 92.00 216 ASP A C 1
ATOM 1683 O O . ASP A 1 216 ? 8.265 -15.486 -12.291 1.00 92.00 216 ASP A O 1
ATOM 1687 N N . TRP A 1 217 ? 9.575 -17.206 -11.664 1.00 92.81 217 TRP A N 1
ATOM 1688 C CA . TRP A 1 217 ? 8.809 -17.539 -10.464 1.00 92.81 217 TRP A CA 1
ATOM 1689 C C . TRP A 1 217 ? 8.703 -16.360 -9.491 1.00 92.81 217 TRP A C 1
ATOM 1691 O O . TRP A 1 217 ? 7.6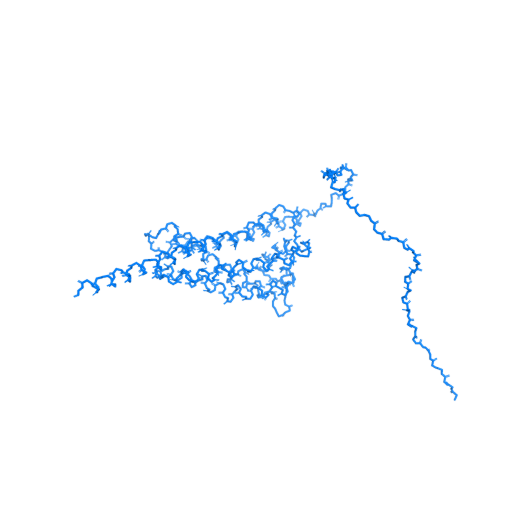30 -16.111 -8.944 1.00 92.81 217 TRP A O 1
ATOM 1701 N N . MET A 1 218 ? 9.794 -15.625 -9.277 1.00 92.25 218 MET A N 1
ATOM 1702 C CA . MET A 1 218 ? 9.818 -14.508 -8.336 1.00 92.25 218 MET A CA 1
ATOM 1703 C C . MET A 1 218 ? 9.040 -13.319 -8.898 1.00 92.25 218 MET A C 1
ATOM 1705 O O . MET A 1 218 ? 8.241 -12.725 -8.172 1.00 92.25 218 MET A O 1
ATOM 1709 N N . LEU A 1 219 ? 9.204 -13.013 -10.189 1.00 93.56 219 LEU A N 1
ATOM 1710 C CA . LEU A 1 219 ? 8.434 -11.945 -10.832 1.00 93.56 219 LEU A CA 1
ATOM 1711 C C . LEU A 1 219 ? 6.927 -12.214 -10.734 1.00 93.56 219 LEU A C 1
ATOM 1713 O O . LEU A 1 219 ? 6.167 -11.332 -10.340 1.00 93.56 219 LEU A O 1
ATOM 1717 N N . PHE A 1 220 ? 6.490 -13.445 -11.001 1.00 93.44 220 PHE A N 1
ATOM 1718 C CA . PHE A 1 220 ? 5.072 -13.777 -10.928 1.00 93.44 220 PHE A CA 1
ATOM 1719 C C . PHE A 1 220 ? 4.552 -13.875 -9.487 1.00 93.44 220 PHE A C 1
ATOM 1721 O O . PHE A 1 220 ? 3.643 -13.142 -9.106 1.00 93.44 220 PHE A O 1
ATOM 1728 N N . TYR A 1 221 ? 5.108 -14.763 -8.661 1.00 93.56 221 TYR A N 1
ATOM 1729 C CA . TYR A 1 221 ? 4.514 -15.071 -7.357 1.00 93.56 221 TYR A CA 1
ATOM 1730 C C . TYR A 1 221 ? 4.823 -14.031 -6.285 1.00 93.56 221 TYR A C 1
ATOM 1732 O O . TYR A 1 221 ? 3.960 -13.756 -5.451 1.00 93.56 221 TYR A O 1
ATOM 1740 N N . VAL A 1 222 ? 6.025 -13.453 -6.284 1.00 92.56 222 VAL A N 1
ATOM 1741 C CA . VAL A 1 222 ? 6.413 -12.475 -5.260 1.00 92.56 222 VAL A CA 1
ATOM 1742 C C . VAL A 1 222 ? 5.952 -11.083 -5.675 1.00 92.56 222 VAL A C 1
ATOM 1744 O O . VAL A 1 222 ? 5.199 -10.453 -4.934 1.00 92.56 222 VAL A O 1
ATOM 1747 N N . TYR A 1 223 ? 6.346 -10.622 -6.865 1.00 93.56 223 TYR A N 1
ATOM 1748 C CA . TYR A 1 223 ? 6.043 -9.256 -7.299 1.00 93.56 223 TYR A CA 1
ATOM 1749 C C . TYR A 1 223 ? 4.605 -9.096 -7.775 1.00 93.56 223 TYR A C 1
ATOM 1751 O O . TYR A 1 223 ? 3.889 -8.267 -7.223 1.00 93.56 223 TYR A O 1
ATOM 1759 N N . LEU A 1 224 ? 4.130 -9.897 -8.730 1.00 93.38 224 LEU A N 1
ATOM 1760 C CA . LEU A 1 224 ? 2.772 -9.709 -9.252 1.00 93.38 224 LEU A CA 1
ATOM 1761 C C . LEU A 1 224 ? 1.691 -10.241 -8.305 1.00 93.38 224 LEU A C 1
ATOM 1763 O O . LEU A 1 224 ? 0.698 -9.557 -8.093 1.00 93.38 224 LEU A O 1
ATOM 1767 N N . CYS A 1 225 ? 1.859 -11.422 -7.705 1.00 91.62 225 CYS A N 1
ATOM 1768 C CA . CYS A 1 225 ? 0.844 -11.986 -6.813 1.00 91.62 225 CYS A CA 1
ATOM 1769 C C . CYS A 1 225 ? 0.959 -11.456 -5.380 1.00 91.62 225 CYS A C 1
ATOM 1771 O O . CYS A 1 225 ? 0.081 -10.725 -4.939 1.00 91.62 225 CYS A O 1
ATOM 1773 N N . PHE A 1 226 ? 1.994 -11.831 -4.626 1.00 91.44 226 PHE A N 1
ATOM 1774 C CA . PHE A 1 226 ? 2.045 -11.588 -3.180 1.00 91.44 226 PHE A CA 1
ATOM 1775 C C . PHE A 1 226 ? 1.990 -10.099 -2.819 1.00 91.44 226 PHE A C 1
ATOM 1777 O O . PHE A 1 226 ? 1.130 -9.706 -2.029 1.00 91.44 226 PHE A O 1
ATOM 1784 N N . MET A 1 227 ? 2.859 -9.274 -3.416 1.00 89.38 227 MET A N 1
ATOM 1785 C CA . MET A 1 227 ? 2.914 -7.844 -3.097 1.00 89.38 227 MET A CA 1
ATOM 1786 C C . MET A 1 227 ? 1.611 -7.121 -3.441 1.00 89.38 227 MET A C 1
ATOM 1788 O O . MET A 1 227 ? 1.192 -6.265 -2.680 1.00 89.38 227 MET A O 1
ATOM 1792 N N . ASN A 1 228 ? 0.913 -7.496 -4.513 1.00 92.62 228 ASN A N 1
ATOM 1793 C CA . ASN A 1 228 ? -0.323 -6.813 -4.902 1.00 92.62 228 ASN A CA 1
ATOM 1794 C C . ASN A 1 228 ? -1.568 -7.378 -4.208 1.00 92.62 228 ASN A C 1
ATOM 1796 O O . ASN A 1 228 ? -2.457 -6.628 -3.815 1.00 92.62 228 ASN A O 1
ATOM 1800 N N . LEU A 1 229 ? -1.640 -8.696 -4.000 1.00 92.94 229 LEU A N 1
ATOM 1801 C CA . LEU A 1 229 ? -2.762 -9.320 -3.295 1.00 92.94 229 LEU A CA 1
ATOM 1802 C C . LEU A 1 229 ? -2.811 -8.919 -1.816 1.00 92.94 229 LEU A C 1
ATOM 1804 O O . LEU A 1 229 ? -3.895 -8.919 -1.233 1.00 92.94 229 LEU A O 1
ATOM 1808 N N . ALA A 1 230 ? -1.685 -8.532 -1.210 1.00 94.88 230 ALA A N 1
ATOM 1809 C CA . ALA A 1 230 ? -1.678 -7.943 0.128 1.00 94.88 230 ALA A CA 1
ATOM 1810 C C . ALA A 1 230 ? -2.548 -6.668 0.195 1.00 94.88 230 ALA A C 1
ATOM 1812 O O . ALA A 1 230 ? -3.420 -6.581 1.062 1.00 94.88 230 ALA A O 1
ATOM 1813 N N . TRP A 1 231 ? -2.419 -5.765 -0.787 1.00 95.69 231 TRP A N 1
ATOM 1814 C CA . TRP A 1 231 ? -3.258 -4.562 -0.955 1.00 95.69 231 TRP A CA 1
ATOM 1815 C C . TRP A 1 231 ? -4.683 -4.859 -1.455 1.00 95.69 231 TRP A C 1
ATOM 1817 O O . TRP A 1 231 ? -5.485 -3.950 -1.654 1.00 95.69 231 TRP A O 1
ATOM 1827 N N . VAL A 1 232 ? -5.050 -6.132 -1.615 1.00 96.62 232 VAL A N 1
ATOM 1828 C CA . VAL A 1 232 ? -6.444 -6.548 -1.818 1.00 96.62 232 VAL A CA 1
ATOM 1829 C C . VAL A 1 232 ? -7.018 -7.111 -0.526 1.00 96.62 232 VAL A C 1
ATOM 1831 O O . VAL A 1 232 ? -8.035 -6.636 -0.021 1.00 96.62 232 VAL A O 1
ATOM 1834 N N . PHE A 1 233 ? -6.366 -8.125 0.040 1.00 97.69 233 PHE A N 1
ATOM 1835 C CA . PHE A 1 233 ? -6.914 -8.854 1.177 1.00 97.69 233 PHE A CA 1
ATOM 1836 C C . PHE A 1 233 ? -6.922 -8.036 2.464 1.00 97.69 233 PHE A C 1
ATOM 1838 O O . PHE A 1 233 ? -7.898 -8.117 3.214 1.00 97.69 233 PHE A O 1
ATOM 1845 N N . ILE A 1 234 ? -5.876 -7.247 2.731 1.00 98.06 234 ILE A N 1
ATOM 1846 C CA . ILE A 1 234 ? -5.825 -6.457 3.963 1.00 98.06 234 ILE A CA 1
ATOM 1847 C C . ILE A 1 234 ? -6.821 -5.293 3.921 1.00 98.06 234 ILE A C 1
ATOM 1849 O O . ILE A 1 234 ? -7.628 -5.207 4.850 1.00 98.06 234 ILE A O 1
ATOM 1853 N N . PRO A 1 235 ? -6.891 -4.473 2.856 1.00 98.31 235 PRO A N 1
ATOM 1854 C CA . PRO A 1 235 ? -7.915 -3.432 2.754 1.00 98.31 235 PRO A CA 1
ATOM 1855 C C . PRO A 1 235 ? -9.341 -3.993 2.809 1.00 98.31 235 PRO A C 1
ATOM 1857 O O . PRO A 1 235 ? -10.209 -3.452 3.495 1.00 98.31 235 PRO A O 1
ATOM 1860 N N . PHE A 1 236 ? -9.588 -5.146 2.178 1.00 98.38 236 PHE A N 1
ATOM 1861 C CA . PHE A 1 236 ? -10.883 -5.818 2.288 1.00 98.38 236 PHE A CA 1
ATOM 1862 C C . PHE A 1 236 ? -11.202 -6.248 3.728 1.00 98.38 236 PHE A C 1
ATOM 1864 O O . PHE A 1 236 ? -12.322 -6.055 4.205 1.00 98.38 236 PHE A O 1
ATOM 1871 N N . TYR A 1 237 ? -10.221 -6.779 4.460 1.00 98.56 237 TYR A N 1
ATOM 1872 C CA . TYR A 1 237 ? -10.379 -7.085 5.881 1.00 98.56 237 TYR A CA 1
ATOM 1873 C C . TYR A 1 237 ? -10.687 -5.829 6.717 1.00 98.56 237 TYR A C 1
ATOM 1875 O O . TYR A 1 237 ? -11.589 -5.868 7.556 1.00 98.56 237 TYR A O 1
ATOM 1883 N N . LEU A 1 238 ? -10.000 -4.707 6.473 1.00 98.56 238 LEU A N 1
ATOM 1884 C CA . LEU A 1 238 ? -10.243 -3.440 7.177 1.00 98.56 238 LEU A CA 1
ATOM 1885 C C . LEU A 1 238 ? -11.649 -2.882 6.917 1.00 98.56 238 LEU A C 1
ATOM 1887 O O . LEU A 1 238 ? -12.273 -2.347 7.841 1.00 98.56 238 LEU A O 1
ATOM 1891 N N . LEU A 1 239 ? -12.174 -3.055 5.697 1.00 98.50 239 LEU A N 1
ATOM 1892 C CA . LEU A 1 239 ? -13.563 -2.733 5.366 1.00 98.50 239 LEU A CA 1
ATOM 1893 C C . LEU A 1 239 ? -14.542 -3.568 6.190 1.00 98.50 239 LEU A C 1
ATOM 1895 O O . LEU A 1 239 ? -15.477 -3.009 6.762 1.00 98.50 239 LEU A O 1
ATOM 1899 N N . LEU A 1 240 ? -14.330 -4.883 6.286 1.00 98.38 240 LEU A N 1
ATOM 1900 C CA . LEU A 1 240 ? -15.200 -5.768 7.065 1.00 98.38 240 LEU A CA 1
ATOM 1901 C C . LEU A 1 240 ? -15.153 -5.450 8.566 1.00 98.38 240 LEU A C 1
ATOM 1903 O O . LEU A 1 240 ? -16.208 -5.360 9.199 1.00 98.38 240 LEU A O 1
ATOM 1907 N N . ASP A 1 241 ? -13.957 -5.240 9.127 1.00 98.06 241 ASP A N 1
ATOM 1908 C CA . ASP A 1 241 ? -13.780 -4.859 10.535 1.00 98.06 241 ASP A CA 1
ATOM 1909 C C . ASP A 1 241 ? -14.489 -3.531 10.836 1.00 98.06 241 ASP A C 1
ATOM 1911 O O . ASP A 1 241 ? -15.291 -3.438 11.770 1.00 98.06 241 ASP A O 1
ATOM 1915 N N . SER A 1 242 ? -14.274 -2.521 9.990 1.00 98.44 242 SER A N 1
ATOM 1916 C CA . SER A 1 242 ? -14.856 -1.193 10.185 1.00 98.44 242 SER A CA 1
ATOM 1917 C C . SER A 1 242 ? -16.361 -1.164 9.959 1.00 98.44 242 SER A C 1
ATOM 1919 O O . SER A 1 242 ? -17.084 -0.551 10.746 1.00 98.44 242 SER A O 1
ATOM 1921 N N . TYR A 1 243 ? -16.864 -1.879 8.954 1.00 98.12 243 TYR A N 1
ATOM 1922 C CA . TYR A 1 243 ? -18.299 -2.044 8.736 1.00 98.12 243 TYR A CA 1
ATOM 1923 C C . TYR A 1 243 ? -18.978 -2.698 9.947 1.00 98.12 243 TYR A C 1
ATOM 1925 O O . TYR A 1 243 ? -20.023 -2.226 10.410 1.00 98.12 243 TYR A O 1
ATOM 1933 N N . GLY A 1 244 ? -18.373 -3.751 10.504 1.00 97.81 244 GLY A N 1
ATOM 1934 C CA . GLY A 1 244 ? -18.866 -4.418 11.708 1.00 97.81 244 GLY A CA 1
ATOM 1935 C C . GLY A 1 244 ? -18.972 -3.461 12.898 1.00 97.81 244 GLY A C 1
ATOM 1936 O O . GLY A 1 244 ? -20.038 -3.350 13.509 1.00 97.81 244 GLY A O 1
ATOM 1937 N N . SER A 1 245 ? -17.906 -2.711 13.183 1.00 97.38 245 SER A N 1
ATOM 1938 C CA . SER A 1 245 ? -17.887 -1.728 14.274 1.00 97.38 245 SER A CA 1
ATOM 1939 C C . SER A 1 245 ? -18.903 -0.600 14.081 1.00 97.38 245 SER A C 1
ATOM 1941 O O . SER A 1 245 ? -19.650 -0.275 15.007 1.00 97.38 245 SER A O 1
ATOM 1943 N N . ILE A 1 246 ? -18.980 -0.021 12.878 1.00 97.75 246 ILE A N 1
ATOM 1944 C CA . ILE A 1 246 ? -19.903 1.083 12.571 1.00 97.75 246 ILE A CA 1
ATOM 1945 C C . ILE A 1 246 ? -21.355 0.620 12.723 1.00 97.75 246 ILE A C 1
ATOM 1947 O O . ILE A 1 246 ? -22.152 1.270 13.403 1.00 97.75 246 ILE A O 1
ATOM 1951 N N . THR A 1 247 ? -21.715 -0.524 12.138 1.00 97.81 247 THR A N 1
ATOM 1952 C CA . THR A 1 247 ? -23.093 -1.036 12.204 1.00 97.81 247 THR A CA 1
ATOM 1953 C C . THR A 1 247 ? -23.506 -1.435 13.621 1.00 97.81 247 THR A C 1
ATOM 1955 O O . THR A 1 247 ? -24.643 -1.170 14.020 1.00 97.81 247 THR A O 1
ATOM 1958 N N . ALA A 1 248 ? -22.601 -2.018 14.413 1.00 96.81 248 ALA A N 1
ATOM 1959 C CA . ALA A 1 248 ? -22.846 -2.304 15.826 1.00 96.81 248 ALA A CA 1
ATOM 1960 C C . ALA A 1 248 ? -23.073 -1.018 16.642 1.00 96.81 248 ALA A C 1
ATOM 1962 O O . ALA A 1 248 ? -24.012 -0.947 17.444 1.00 96.81 248 ALA A O 1
ATOM 1963 N N . GLY A 1 249 ? -22.273 0.023 16.388 1.00 96.06 249 GLY A N 1
ATOM 1964 C CA . GLY A 1 249 ? -22.442 1.342 16.999 1.00 96.06 249 GLY A CA 1
ATOM 1965 C C . GLY A 1 249 ? -23.806 1.961 16.682 1.00 96.06 249 GLY A C 1
ATOM 1966 O O . GLY A 1 249 ? -24.539 2.348 17.593 1.00 96.06 249 GLY A O 1
ATOM 1967 N N . LEU A 1 250 ? -24.204 1.966 15.406 1.00 96.38 250 LEU A N 1
ATOM 1968 C CA . LEU A 1 250 ? -25.501 2.500 14.968 1.00 96.38 250 LEU A CA 1
ATOM 1969 C C . LEU A 1 250 ? -26.690 1.760 15.599 1.00 96.38 250 LEU A C 1
ATOM 1971 O O . LEU A 1 250 ? -27.651 2.394 16.037 1.00 96.38 250 LEU A O 1
ATOM 1975 N N . ARG A 1 251 ? -26.623 0.426 15.707 1.00 96.81 251 ARG A N 1
ATOM 1976 C CA . ARG A 1 251 ? -27.660 -0.377 16.383 1.00 96.81 251 ARG A CA 1
ATOM 1977 C C . ARG A 1 251 ? -27.769 -0.041 17.869 1.00 96.81 251 ARG A C 1
ATOM 1979 O O . ARG A 1 251 ? -28.879 0.039 18.392 1.00 96.81 251 ARG A O 1
ATOM 1986 N N . THR A 1 252 ? -26.635 0.182 18.531 1.00 96.38 252 THR A N 1
ATOM 1987 C CA . THR A 1 252 ? -26.590 0.559 19.951 1.00 96.38 252 THR A CA 1
ATOM 1988 C C . THR A 1 252 ? -27.268 1.908 20.178 1.00 96.38 252 THR A C 1
ATOM 1990 O O . THR A 1 252 ? -28.125 2.022 21.055 1.00 96.38 252 THR A O 1
ATOM 1993 N N . VAL A 1 253 ? -26.957 2.905 19.342 1.00 95.19 253 VAL A N 1
ATOM 1994 C CA . VAL A 1 253 ? -27.596 4.229 19.400 1.00 95.19 253 VAL A CA 1
ATOM 1995 C C . VAL A 1 253 ? -29.103 4.114 19.170 1.00 95.19 253 VAL A C 1
ATOM 1997 O O . VAL A 1 253 ? -29.879 4.613 19.981 1.00 95.19 253 VAL A O 1
ATOM 2000 N N . ALA A 1 254 ? -29.533 3.391 18.132 1.00 94.50 254 ALA A N 1
ATOM 2001 C CA . ALA A 1 254 ? -30.954 3.202 17.837 1.00 94.50 254 ALA A CA 1
ATOM 2002 C C . ALA A 1 254 ? -31.716 2.529 18.996 1.00 94.50 254 ALA A C 1
ATOM 2004 O O . ALA A 1 254 ? -32.818 2.955 19.352 1.00 94.50 254 ALA A O 1
ATOM 2005 N N . GLY A 1 255 ? -31.119 1.507 19.619 1.00 94.44 255 GLY A N 1
ATOM 2006 C CA . GLY A 1 255 ? -31.686 0.833 20.787 1.00 94.44 255 GLY A CA 1
ATOM 2007 C C . GLY A 1 255 ? -31.817 1.758 21.999 1.00 94.44 255 GLY A C 1
ATOM 2008 O O . GLY A 1 255 ? -32.870 1.786 22.641 1.00 94.44 255 GLY A O 1
ATOM 2009 N N . ALA A 1 256 ? -30.786 2.561 22.277 1.00 93.56 256 ALA A N 1
ATOM 2010 C CA . ALA A 1 256 ? -30.801 3.539 23.363 1.00 93.56 256 ALA A CA 1
ATOM 2011 C C . ALA A 1 256 ? -31.878 4.616 23.149 1.00 93.56 256 ALA A C 1
ATOM 2013 O O . ALA A 1 256 ? -32.633 4.929 24.072 1.00 93.56 256 ALA A O 1
ATOM 2014 N N . THR A 1 257 ? -32.016 5.128 21.921 1.00 93.69 257 THR A N 1
ATOM 2015 C CA . THR A 1 257 ? -33.068 6.088 21.563 1.00 93.69 257 THR A CA 1
ATOM 2016 C C . THR A 1 257 ? -34.461 5.489 21.765 1.00 93.69 257 THR A C 1
ATOM 2018 O O . THR A 1 257 ? -35.309 6.111 22.404 1.00 93.69 257 THR A O 1
ATOM 2021 N N . ALA A 1 258 ? -34.696 4.258 21.300 1.00 92.00 258 ALA A N 1
ATOM 2022 C CA . ALA A 1 258 ? -35.987 3.590 21.456 1.00 92.00 258 ALA A CA 1
ATOM 2023 C C . ALA A 1 258 ? -36.357 3.347 22.932 1.00 92.00 258 ALA A C 1
ATOM 2025 O O . ALA A 1 258 ? -37.518 3.514 23.317 1.00 92.00 258 ALA A O 1
ATOM 2026 N N . ALA A 1 259 ? -35.382 2.976 23.768 1.00 90.94 259 ALA A N 1
ATOM 2027 C CA . ALA A 1 259 ? -35.583 2.810 25.206 1.00 90.94 259 ALA A CA 1
ATOM 2028 C C . ALA A 1 259 ? -35.936 4.143 25.889 1.00 90.94 259 ALA A C 1
ATOM 2030 O O . ALA A 1 259 ? -36.893 4.199 26.661 1.00 90.94 259 ALA A O 1
ATOM 2031 N N . ALA A 1 260 ? -35.233 5.229 25.551 1.00 90.50 260 ALA A N 1
ATOM 2032 C CA . ALA A 1 260 ? -35.510 6.560 26.090 1.00 90.50 260 ALA A CA 1
ATOM 2033 C C . ALA A 1 260 ? -36.932 7.043 25.750 1.00 90.50 260 ALA A C 1
ATOM 2035 O O . ALA A 1 260 ? -37.644 7.541 26.625 1.00 90.50 260 ALA A O 1
ATOM 2036 N N . THR A 1 261 ? -37.391 6.827 24.511 1.00 88.62 261 THR A N 1
ATOM 2037 C CA . THR A 1 261 ? -38.756 7.185 24.092 1.00 88.62 261 THR A CA 1
ATOM 2038 C C . THR A 1 261 ? -39.829 6.392 24.846 1.00 88.62 261 THR A C 1
ATOM 2040 O O . THR A 1 261 ? -40.863 6.954 25.205 1.00 88.62 261 THR A O 1
ATOM 2043 N N . LYS A 1 262 ? -39.607 5.097 25.119 1.00 85.44 262 LYS A N 1
ATOM 2044 C CA . LYS A 1 262 ? -40.546 4.282 25.914 1.00 85.44 262 LYS A CA 1
ATOM 2045 C C . LYS A 1 262 ? -40.665 4.794 27.349 1.00 85.44 262 LYS A C 1
ATOM 2047 O O . LYS A 1 262 ? -41.777 4.924 27.851 1.00 85.44 262 LYS A O 1
ATOM 2052 N N . THR A 1 263 ? -39.543 5.142 27.978 1.00 84.50 263 THR A N 1
ATOM 2053 C CA . THR A 1 263 ? -39.524 5.695 29.341 1.00 84.50 263 THR A CA 1
ATOM 2054 C C . THR A 1 263 ? -40.249 7.039 29.430 1.00 84.50 263 THR A C 1
ATOM 2056 O O . THR A 1 263 ? -40.934 7.288 30.416 1.00 84.50 263 THR A O 1
ATOM 2059 N N . GLN A 1 264 ? -40.146 7.892 28.405 1.00 75.81 264 GLN A N 1
ATOM 2060 C CA . GLN A 1 264 ? -40.871 9.168 28.361 1.00 75.81 264 GLN A CA 1
ATOM 2061 C C . GLN A 1 264 ? -42.384 9.002 28.182 1.00 75.81 264 GLN A C 1
ATOM 2063 O O . GLN A 1 264 ? -43.130 9.767 28.768 1.00 75.81 264 GLN A O 1
ATOM 2068 N N . LYS A 1 265 ? -42.845 8.009 27.410 1.00 72.94 265 LYS A N 1
ATOM 2069 C CA . LYS A 1 265 ? -44.285 7.737 27.225 1.00 72.94 265 LYS A CA 1
ATOM 2070 C C . LYS A 1 265 ? -44.951 7.048 28.421 1.00 72.94 265 LYS A C 1
ATOM 2072 O O . LYS A 1 265 ? -46.172 6.994 28.478 1.00 72.94 265 LYS A O 1
ATOM 2077 N N . SER A 1 266 ? -44.160 6.462 29.319 1.00 71.62 266 SER A N 1
ATOM 2078 C CA . SER A 1 266 ? -44.642 5.783 30.529 1.00 71.62 266 SER A CA 1
ATOM 2079 C C . SER A 1 266 ? -44.762 6.717 31.744 1.00 71.62 266 SER A C 1
ATOM 2081 O O . SER A 1 266 ? -45.187 6.252 32.803 1.00 71.62 266 SER A O 1
ATOM 2083 N N . LYS A 1 267 ? -44.344 7.980 31.620 1.00 57.69 267 LYS A N 1
ATOM 2084 C CA . LYS A 1 267 ? -44.500 9.036 32.628 1.00 57.69 267 LYS A CA 1
ATOM 2085 C C . LYS A 1 267 ? -45.592 9.999 32.193 1.00 57.69 267 LYS A C 1
ATOM 2087 O O . LYS A 1 267 ? -46.267 10.519 33.103 1.00 57.69 267 LYS A O 1
#

Foldseek 3Di:
DDDDDDDDDDDDDDDDDDDDDDDDDDDDDDPDDDDPPPDDDDDDDDDPPPPDPVVVVVVLVVLQCLLVVVLVVLLVVQLVCLVPQADPPDDPVLSVLSSVLSSLLCCLAPQLVVLLVQQPDPHFLQPDDDDSSSSQVSLCQQFVCSGNNPVLLSVLSVCSNVPLNVLSVVLSVCSSVVHLCSLVSLLVNLVSLQVSLCSVCVVCVVVVVVRGDPPDPCSPCVNVNPVSVCSVVSSVVSNVVSVVVVVVVVVVVVVVVVVVVVVVVVD

Radius of gyration: 29.3 Å; chains: 1; bounding box: 72×63×104 Å

InterPro domains:
  IPR007905 Emopamil-binding protein [PTHR14207] (57-260)
  IPR033118 EXPERA domain [PF05241] (131-242)
  IPR033118 EXPERA domain [PS51751] (93-239)

Secondary structure (DSSP, 8-state):
-----------PPPPPPP---------------------PPPP----------HHHHHHHHHHHHHHHHHHHHHHHHHHHHHHHHS-TT--HHHHHHHHHHHHHHHIIIIIIHHHHHHHSTT--TTT--SHHHHHHHHHHHHBTHHHHT-HHHHHHHHHIIIIIHHHHHHHHHHHHTT-TTHHHHHHHHHHHHHHHHHHHHHHHHHTTTTTB--SSHIIIIIIIIIHHHHHHHHHHHHHHHHHHHHHHHHHHHHHHHHHHHHHHHT-

Organism: NCBI:txid401625

pLDDT: mean 83.84, std 23.74, range [26.3, 98.75]

Sequence (267 aa):
MSDRGCTSHMTLIPPPPSSSSSSSTCLLANLSTRHLQFRFPAHHHCCPHHNAPASKMDEQTKQSLLANGFVALLVTGGFLSSQLLLPKRASAKTRFIFTWLAFDALCHSIIEGSFLYYSTFGRSINTSQGFLAYLWKDYARADKRWGWSDPTVVSLEILTVLGAGPLAAYCCYLLLTDVAAYHYWAVVLSTAELYGGFMTFCPEWLTQNKNLDASDWMLFYVYLCFMNLAWVFIPFYLLLDSYGSITAGLRTVAGATAAATKTQKSK